Protein AF-A0A177AJC3-F1 (afdb_monomer_lite)

Organism: NCBI:txid655981

Sequence (183 aa):
MAISNFLNPSDEERDIQDGTPSEDEILQEVIDEHLGLQQTQDDDEEELQERSLHSVKSARQALQVLIEFTEEQEALQSDYLRGLERLEFALEALDQESWVQICLGTAFGDCCSEYGYCGDTSGHCGAGCQSDFGTCDAVTGPPVSTDGTCSSLSTPEGATCAGSAFGDCCSASGYCSHHRCKA

Radius of gyration: 30.97 Å; chains: 1; bounding box: 94×56×65 Å

Foldseek 3Di:
DDDDDDDPDDDDPPPPPVPPPPPVRVVVVVVCVVVVVPPPPDDDDPDPPPPPPCDLVNVLVVLVVVLVVQVPDPPDDPVVNVVSVVVNVVSVVVVVVDPQQAQPPDPQAFWQALVRDHHDDCNRQEANIDVVRGHHDPHPAAHAAPPQFAACVGVVHHHAPCPPPQDRAQAPVRGRHNPHHDD

Structure (mmCIF, N/CA/C/O backbone):
data_AF-A0A177AJC3-F1
#
_entry.id   AF-A0A177AJC3-F1
#
loop_
_atom_site.group_PDB
_atom_site.id
_atom_site.type_symbol
_atom_site.label_atom_id
_atom_site.label_alt_id
_atom_site.label_comp_id
_atom_site.label_asym_id
_atom_site.label_entity_id
_atom_site.label_seq_id
_atom_site.pdbx_PDB_ins_code
_atom_site.Cartn_x
_atom_site.Cartn_y
_atom_site.Cartn_z
_atom_site.occupancy
_atom_site.B_iso_or_equiv
_atom_site.auth_seq_id
_atom_site.auth_comp_id
_atom_site.auth_asym_id
_atom_site.auth_atom_id
_atom_site.pdbx_PDB_model_num
ATOM 1 N N . MET A 1 1 ? -65.021 -45.412 39.124 1.00 37.78 1 MET A N 1
ATOM 2 C CA . MET A 1 1 ? -63.662 -44.967 38.747 1.00 37.78 1 MET A CA 1
ATOM 3 C C . MET A 1 1 ? -63.262 -45.821 37.550 1.00 37.78 1 MET A C 1
ATOM 5 O O . MET A 1 1 ? -63.196 -47.020 37.741 1.00 37.78 1 MET A O 1
ATOM 9 N N . ALA A 1 2 ? -63.137 -45.377 36.303 1.00 40.22 2 ALA A N 1
ATOM 10 C CA . ALA A 1 2 ? -63.157 -44.064 35.668 1.00 40.22 2 ALA A CA 1
ATOM 11 C C . ALA A 1 2 ? -63.837 -44.211 34.273 1.00 40.22 2 ALA A C 1
ATOM 13 O O . ALA A 1 2 ? -63.701 -45.257 33.648 1.00 40.22 2 ALA A O 1
ATOM 14 N N . ILE A 1 3 ? -64.636 -43.201 33.896 1.00 40.94 3 ILE A N 1
ATOM 15 C CA . ILE A 1 3 ? -64.915 -42.634 32.550 1.00 40.94 3 ILE A CA 1
ATOM 16 C C . ILE A 1 3 ? -64.420 -43.427 31.314 1.00 40.94 3 ILE A C 1
ATOM 18 O O . ILE A 1 3 ? -63.236 -43.700 31.184 1.00 40.94 3 ILE A O 1
ATOM 22 N N . SER A 1 4 ? -65.322 -43.945 30.466 1.00 43.47 4 SER A N 1
ATOM 23 C CA . SER A 1 4 ? -65.881 -43.316 29.237 1.00 43.47 4 SER A CA 1
ATOM 24 C C . SER A 1 4 ? -64.804 -42.993 28.178 1.00 43.47 4 SER A C 1
ATOM 26 O O . SER A 1 4 ? -63.955 -42.161 28.449 1.00 43.47 4 SER A O 1
ATOM 28 N N . ASN A 1 5 ? -64.672 -43.689 27.038 1.00 41.19 5 ASN A N 1
ATOM 29 C CA . ASN A 1 5 ? -65.603 -43.878 25.907 1.00 41.19 5 ASN A CA 1
ATOM 30 C C . ASN A 1 5 ? -65.719 -42.614 25.020 1.00 41.19 5 ASN A C 1
ATOM 32 O O . ASN A 1 5 ? -65.995 -41.548 25.559 1.00 41.19 5 ASN A O 1
ATOM 36 N N . PHE A 1 6 ? -65.610 -42.800 23.690 1.00 41.44 6 PHE A N 1
ATOM 37 C CA . PHE A 1 6 ? -65.765 -41.815 22.591 1.00 41.44 6 PHE A CA 1
ATOM 38 C C . PHE A 1 6 ? -64.614 -40.785 22.475 1.00 41.44 6 PHE A C 1
ATOM 40 O O . PHE A 1 6 ? -64.336 -40.071 23.420 1.00 41.44 6 PHE A O 1
ATOM 47 N N . LEU A 1 7 ? -63.873 -40.658 21.368 1.00 38.41 7 LEU A N 1
ATOM 48 C CA . LEU A 1 7 ? -64.336 -40.195 20.055 1.00 38.41 7 LEU A CA 1
ATOM 49 C C . LEU A 1 7 ? -63.279 -40.463 18.959 1.00 38.41 7 LEU A C 1
ATOM 51 O O . LEU A 1 7 ? -62.083 -40.291 19.161 1.00 38.41 7 LEU A O 1
ATOM 55 N N . ASN A 1 8 ? -63.771 -40.833 17.781 1.00 39.72 8 ASN A N 1
ATOM 56 C CA . ASN A 1 8 ? -63.201 -40.508 16.470 1.00 39.72 8 ASN A CA 1
ATOM 57 C C . ASN A 1 8 ? -63.648 -39.062 16.111 1.00 39.72 8 ASN A C 1
ATOM 59 O O . ASN A 1 8 ? -64.691 -38.651 16.623 1.00 39.72 8 ASN A O 1
ATOM 63 N N . PRO A 1 9 ? -63.123 -38.426 15.054 1.00 57.62 9 PRO A N 1
ATOM 64 C CA . PRO A 1 9 ? -61.877 -37.673 14.881 1.00 57.62 9 PRO A CA 1
ATOM 65 C C . PRO A 1 9 ? -62.105 -36.136 14.913 1.00 57.62 9 PRO A C 1
ATOM 67 O O . PRO A 1 9 ? -63.054 -35.639 14.311 1.00 57.62 9 PRO A O 1
ATOM 70 N N . SER A 1 10 ? -61.232 -35.383 15.583 1.00 39.69 10 SER A N 1
ATOM 71 C CA . SER A 1 10 ? -61.246 -33.908 15.697 1.00 39.69 10 SER A CA 1
ATOM 72 C C . SER A 1 10 ? -59.935 -33.529 16.412 1.00 39.69 10 SER A C 1
ATOM 74 O O . SER A 1 10 ? -59.642 -34.132 17.438 1.00 39.69 10 SER A O 1
ATOM 76 N N . ASP A 1 11 ? -59.037 -32.667 15.960 1.00 42.66 11 ASP A N 1
ATOM 77 C CA . ASP A 1 11 ? -59.134 -31.582 15.004 1.00 42.66 11 ASP A CA 1
ATOM 78 C C . ASP A 1 11 ? -57.755 -31.316 14.388 1.00 42.66 11 ASP A C 1
ATOM 80 O O . ASP A 1 11 ? -56.718 -31.766 14.875 1.00 42.66 11 ASP A O 1
ATOM 84 N N . GLU A 1 12 ? -57.776 -30.554 13.305 1.00 49.91 12 GLU A N 1
ATOM 85 C CA . GLU A 1 12 ? -56.677 -29.714 12.864 1.00 49.91 12 GLU A CA 1
ATOM 86 C C . GLU A 1 12 ? -56.072 -28.921 14.038 1.00 49.91 12 GLU A C 1
ATOM 88 O O . GLU A 1 12 ? -56.502 -27.809 14.330 1.00 49.91 12 GLU A O 1
ATOM 93 N N . GLU A 1 13 ? -55.020 -29.425 14.672 1.00 44.28 13 GLU A N 1
ATOM 94 C CA . GLU A 1 13 ? -54.012 -28.537 15.243 1.00 44.28 13 GLU A CA 1
ATOM 95 C C . GLU A 1 13 ? -52.901 -28.430 14.218 1.00 44.28 13 GLU A C 1
ATOM 97 O O . GLU A 1 13 ? -51.957 -29.209 14.142 1.00 44.28 13 GLU A O 1
ATOM 102 N N . ARG A 1 14 ? -53.136 -27.457 13.337 1.00 45.00 14 ARG A N 1
ATOM 103 C CA . ARG A 1 14 ? -52.117 -26.727 12.603 1.00 45.00 14 ARG A CA 1
ATOM 104 C C . ARG A 1 14 ? -50.879 -26.656 13.495 1.00 45.00 14 ARG A C 1
ATOM 106 O O . ARG A 1 14 ? -50.952 -26.032 14.553 1.00 45.00 14 ARG A O 1
ATOM 113 N N . ASP A 1 15 ? -49.760 -27.212 13.042 1.00 36.81 15 ASP A N 1
ATOM 114 C CA . ASP A 1 15 ? -48.466 -26.645 13.395 1.00 36.81 15 ASP A CA 1
ATOM 115 C C . ASP A 1 15 ? -48.515 -25.209 12.864 1.00 36.81 15 ASP A C 1
ATOM 117 O O . ASP A 1 15 ? -48.131 -24.896 11.736 1.00 36.81 15 ASP A O 1
ATOM 121 N N . ILE A 1 16 ? -49.087 -24.314 13.671 1.00 46.72 16 ILE A N 1
ATOM 122 C CA . ILE A 1 16 ? -48.617 -22.951 13.733 1.00 46.72 16 ILE A CA 1
ATOM 123 C C . ILE A 1 16 ? -47.199 -23.163 14.238 1.00 46.72 16 ILE A C 1
ATOM 125 O O . ILE A 1 16 ? -46.951 -23.228 15.440 1.00 46.72 16 ILE A O 1
ATOM 129 N N . GLN A 1 17 ? -46.283 -23.386 13.294 1.00 48.16 17 GLN A N 1
ATOM 130 C CA . GLN A 1 17 ? -44.910 -22.992 13.473 1.00 48.16 17 GLN A CA 1
ATOM 131 C C . GLN A 1 17 ? -45.031 -21.498 13.717 1.00 48.16 17 GLN A C 1
ATOM 133 O O . GLN A 1 17 ? -45.172 -20.708 12.785 1.00 48.16 17 GLN A O 1
ATOM 138 N N . ASP A 1 18 ? -45.219 -21.166 14.993 1.00 46.00 18 ASP A N 1
ATOM 139 C CA . ASP A 1 18 ? -45.187 -19.815 15.484 1.00 46.00 18 ASP A CA 1
ATOM 140 C C . ASP A 1 18 ? -43.830 -19.342 15.008 1.00 46.00 18 ASP A C 1
ATOM 142 O O . ASP A 1 18 ? -42.793 -19.851 15.437 1.00 46.00 18 ASP A O 1
ATOM 146 N N . GLY A 1 19 ? -43.855 -18.497 13.982 1.00 54.53 19 GLY A N 1
ATOM 147 C CA . GLY A 1 19 ? -42.684 -17.839 13.439 1.00 54.53 19 GLY A CA 1
ATOM 148 C C . GLY A 1 19 ? -42.205 -16.814 14.452 1.00 54.53 19 GLY A C 1
ATOM 149 O O . GLY A 1 19 ? -42.060 -15.648 14.113 1.00 54.53 19 GLY A O 1
ATOM 150 N N . THR A 1 20 ? -42.042 -17.226 15.711 1.00 49.19 20 THR A N 1
ATOM 151 C CA . THR A 1 20 ? -41.142 -16.575 16.637 1.00 49.19 20 THR A CA 1
ATOM 152 C C . THR A 1 20 ? -39.775 -16.825 16.032 1.00 49.19 20 THR A C 1
ATOM 154 O O . THR A 1 20 ? -39.349 -17.989 16.001 1.00 49.19 20 THR A O 1
ATOM 157 N N . PRO A 1 21 ? -39.130 -15.787 15.479 1.00 62.06 21 PRO A N 1
ATOM 158 C CA . PRO A 1 21 ? -37.790 -15.956 14.967 1.00 62.06 21 PRO A CA 1
ATOM 159 C C . PRO A 1 21 ? -36.960 -16.509 16.122 1.00 62.06 21 PRO A C 1
ATOM 161 O O . PRO A 1 21 ? -37.153 -16.120 17.284 1.00 62.06 21 PRO A O 1
ATOM 164 N N . SER A 1 22 ? -36.117 -17.496 15.832 1.00 71.31 22 SER A N 1
ATOM 165 C CA . SER A 1 22 ? -35.221 -18.021 16.865 1.00 71.31 22 SER A CA 1
ATOM 166 C C . SER A 1 22 ? -34.405 -16.866 17.456 1.00 71.31 22 SER A C 1
ATOM 168 O O . SER A 1 22 ? -34.185 -15.862 16.783 1.00 71.31 22 SER A O 1
ATOM 170 N N . GLU A 1 23 ? -33.959 -16.971 18.709 1.00 73.88 23 GLU A N 1
ATOM 171 C CA . GLU A 1 23 ? -33.139 -15.909 19.319 1.00 73.88 23 GLU A CA 1
ATOM 172 C C . GLU A 1 23 ? -31.935 -15.558 18.428 1.00 73.88 23 GLU A C 1
ATOM 174 O O . GLU A 1 23 ? -31.599 -14.386 18.281 1.00 73.88 23 GLU A O 1
ATOM 179 N N . ASP A 1 24 ? -31.375 -16.565 17.752 1.00 58.44 24 ASP A N 1
ATOM 180 C CA . ASP A 1 24 ? -30.311 -16.424 16.759 1.00 58.44 24 ASP A CA 1
ATOM 181 C C . ASP A 1 24 ? -30.747 -15.636 15.510 1.00 58.44 24 ASP A C 1
ATOM 183 O O . ASP A 1 24 ? -29.963 -14.861 14.979 1.00 58.44 24 ASP A O 1
ATOM 187 N N . GLU A 1 25 ? -31.990 -15.781 15.051 1.00 73.06 25 GLU A N 1
ATOM 188 C CA . GLU A 1 25 ? -32.546 -15.079 13.884 1.00 73.06 25 GLU A CA 1
ATOM 189 C C . GLU A 1 25 ? -32.838 -13.605 14.193 1.00 73.06 25 GLU A C 1
ATOM 191 O O . GLU A 1 25 ? -32.538 -12.739 13.378 1.00 73.06 25 GLU A O 1
ATOM 196 N N . ILE A 1 26 ? -33.311 -13.308 15.410 1.00 77.69 26 ILE A N 1
ATOM 197 C CA . ILE A 1 26 ? -33.469 -11.930 15.907 1.00 77.69 26 ILE A CA 1
ATOM 198 C C . ILE A 1 26 ? -32.097 -11.270 16.081 1.00 77.69 26 ILE A C 1
ATOM 200 O O . ILE A 1 26 ? -31.903 -10.115 15.706 1.00 77.69 26 ILE A O 1
ATOM 204 N N . LEU A 1 27 ? -31.128 -11.997 16.648 1.00 69.94 27 LEU A N 1
ATOM 205 C CA . LEU A 1 27 ? -29.746 -11.527 16.767 1.00 69.94 27 LEU A CA 1
ATOM 206 C C . LEU A 1 27 ? -29.156 -11.226 15.389 1.00 69.94 27 LEU A C 1
ATOM 208 O O . LEU A 1 27 ? -28.522 -10.187 15.219 1.00 69.94 27 LEU A O 1
ATOM 212 N N . GLN A 1 28 ? -29.395 -12.100 14.412 1.00 68.56 28 GLN A N 1
ATOM 213 C CA . GLN A 1 28 ? -28.921 -11.915 13.048 1.00 68.56 28 GLN A CA 1
ATOM 214 C C . GLN A 1 28 ? -29.569 -10.691 12.385 1.00 68.56 28 GLN A C 1
ATOM 216 O O . GLN A 1 28 ? -28.853 -9.876 11.816 1.00 68.56 28 GLN A O 1
ATOM 221 N N . GLU A 1 29 ? -30.883 -10.503 12.541 1.00 76.06 29 GLU A N 1
ATOM 222 C CA . GLU A 1 29 ? -31.621 -9.340 12.024 1.00 76.06 29 GLU A CA 1
ATOM 223 C C . GLU A 1 29 ? -31.106 -8.018 12.616 1.00 76.06 29 GLU A C 1
ATOM 225 O O . GLU A 1 29 ? -30.846 -7.065 11.884 1.00 76.06 29 GLU A O 1
ATOM 230 N N . VAL A 1 30 ? -30.878 -7.972 13.933 1.00 74.00 30 VAL A N 1
ATOM 231 C CA . VAL A 1 30 ? -30.353 -6.779 14.619 1.00 74.00 30 VAL A CA 1
ATOM 232 C C . VAL A 1 30 ? -28.914 -6.480 14.199 1.00 74.00 30 VAL A C 1
ATOM 234 O O . VAL A 1 30 ? -28.556 -5.317 14.008 1.00 74.00 30 VAL A O 1
ATOM 237 N N . ILE A 1 31 ? -28.076 -7.512 14.053 1.00 70.69 31 ILE A N 1
ATOM 238 C CA . ILE A 1 31 ? -26.697 -7.363 13.571 1.00 70.69 31 ILE A CA 1
ATOM 239 C C . ILE A 1 31 ? -26.701 -6.826 12.137 1.00 70.69 31 ILE A C 1
ATOM 241 O O . ILE A 1 31 ? -25.966 -5.883 11.844 1.00 70.69 31 ILE A O 1
ATOM 245 N N . ASP A 1 32 ? -27.549 -7.372 11.270 1.00 69.88 32 ASP A N 1
ATOM 246 C CA . ASP A 1 32 ? -27.646 -6.965 9.870 1.00 69.88 32 ASP A CA 1
ATOM 247 C C . ASP A 1 32 ? -28.183 -5.530 9.736 1.00 69.88 32 ASP A C 1
ATOM 249 O O . ASP A 1 32 ? -27.638 -4.745 8.956 1.00 69.88 32 ASP A O 1
ATOM 253 N N . GLU A 1 33 ? -29.166 -5.129 10.551 1.00 75.69 33 GLU A N 1
ATOM 254 C CA . GLU A 1 33 ? -29.652 -3.744 10.619 1.00 75.69 33 GLU A CA 1
ATOM 255 C C . GLU A 1 33 ? -28.541 -2.776 11.060 1.00 75.69 33 GLU A C 1
ATOM 257 O O . GLU A 1 33 ? -28.336 -1.731 10.437 1.00 75.69 33 GLU A O 1
ATOM 262 N N . HIS A 1 34 ? -27.776 -3.128 12.099 1.00 66.69 34 HIS A N 1
ATOM 263 C CA . HIS A 1 34 ? -26.716 -2.266 12.635 1.00 66.69 34 HIS A CA 1
ATOM 264 C C . HIS A 1 34 ? -25.477 -2.191 11.733 1.00 66.69 34 HIS A C 1
ATOM 266 O O . HIS A 1 34 ? -24.767 -1.184 11.730 1.00 66.69 34 HIS A O 1
ATOM 272 N N . LEU A 1 35 ? -25.224 -3.244 10.953 1.00 65.12 35 LEU A N 1
ATOM 273 C CA . LEU A 1 35 ? -24.195 -3.279 9.914 1.00 65.12 35 LEU A CA 1
ATOM 274 C C . LEU A 1 35 ? -24.659 -2.630 8.597 1.00 65.12 35 LEU A C 1
ATOM 276 O O . LEU A 1 35 ? -23.869 -2.549 7.657 1.00 65.12 35 LEU A O 1
ATOM 280 N N . GLY A 1 36 ? -25.911 -2.159 8.514 1.00 56.09 36 GLY A N 1
ATOM 281 C CA . GLY A 1 36 ? -26.474 -1.534 7.315 1.00 56.09 36 GLY A CA 1
ATOM 282 C C . GLY A 1 36 ? -26.715 -2.513 6.161 1.00 56.09 36 GLY A C 1
ATOM 283 O O . GLY A 1 36 ? -26.819 -2.093 5.012 1.00 56.09 36 GLY A O 1
ATOM 284 N N . LEU A 1 37 ? -26.807 -3.813 6.446 1.00 57.78 37 LEU A N 1
ATOM 285 C CA . LEU A 1 37 ? -27.028 -4.890 5.478 1.00 57.78 37 LEU A CA 1
ATOM 286 C C . LEU A 1 37 ? -28.519 -5.080 5.162 1.00 57.78 37 LEU A C 1
ATOM 288 O O . LEU A 1 37 ? -28.994 -6.210 5.044 1.00 57.78 37 LEU A O 1
ATOM 292 N N . GLN A 1 38 ? -29.280 -3.992 5.020 1.00 47.91 38 GLN A N 1
ATOM 293 C CA . GLN A 1 38 ? -30.661 -4.107 4.559 1.00 47.91 38 GLN A CA 1
ATOM 294 C C . GLN A 1 38 ? -30.659 -4.706 3.148 1.00 47.91 38 GLN A C 1
ATOM 296 O O . GLN A 1 38 ? -30.200 -4.083 2.192 1.00 47.91 38 GLN A O 1
ATOM 301 N N . GLN A 1 39 ? -31.162 -5.936 3.026 1.00 51.22 39 GLN A N 1
ATOM 302 C CA . GLN A 1 39 ? -31.478 -6.543 1.740 1.00 51.22 39 GLN A CA 1
ATOM 303 C C . GLN A 1 39 ? -32.630 -5.752 1.122 1.00 51.22 39 GLN A C 1
ATOM 305 O O . GLN A 1 39 ? -33.801 -6.027 1.381 1.00 51.22 39 GLN A O 1
ATOM 310 N N . THR A 1 40 ? -32.314 -4.755 0.302 1.00 39.38 40 THR A N 1
ATOM 311 C CA . THR A 1 40 ? -33.285 -4.191 -0.630 1.00 39.38 40 THR A CA 1
ATOM 312 C C . THR A 1 40 ? -33.515 -5.229 -1.725 1.00 39.38 40 THR A C 1
ATOM 314 O O . THR A 1 40 ? -32.777 -5.303 -2.704 1.00 39.38 40 THR A O 1
ATOM 317 N N . GLN A 1 41 ? -34.514 -6.089 -1.517 1.00 46.72 41 GLN A N 1
ATOM 318 C CA . GLN A 1 41 ? -35.221 -6.739 -2.616 1.00 46.72 41 GLN A CA 1
ATOM 319 C C . GLN A 1 41 ? -35.994 -5.652 -3.348 1.00 46.72 41 GLN A C 1
ATOM 321 O O . GLN A 1 41 ? -37.128 -5.368 -2.991 1.00 46.72 41 GLN A O 1
ATOM 326 N N . ASP A 1 42 ? -35.365 -5.044 -4.342 1.00 38.47 42 ASP A N 1
ATOM 327 C CA . ASP A 1 42 ? -36.080 -4.466 -5.467 1.00 38.47 42 ASP A CA 1
ATOM 328 C C . ASP A 1 42 ? -35.249 -4.762 -6.718 1.00 38.47 42 ASP A C 1
ATOM 330 O O . ASP A 1 42 ? -34.049 -4.493 -6.781 1.00 38.47 42 ASP A O 1
ATOM 334 N N . ASP A 1 43 ? -35.901 -5.455 -7.646 1.00 46.78 43 ASP A N 1
ATOM 335 C CA . ASP A 1 43 ? -35.353 -5.956 -8.896 1.00 46.78 43 ASP A CA 1
ATOM 336 C C . ASP A 1 43 ? -34.787 -4.820 -9.774 1.00 46.78 43 ASP A C 1
ATOM 338 O O . ASP A 1 43 ? -35.334 -3.719 -9.821 1.00 46.78 43 ASP A O 1
ATOM 342 N N . ASP A 1 44 ? -33.739 -5.154 -10.533 1.00 46.03 44 ASP A N 1
ATOM 343 C CA . ASP A 1 44 ? -33.143 -4.379 -11.632 1.00 46.03 44 ASP A CA 1
ATOM 344 C C . ASP A 1 44 ? -32.281 -3.152 -11.255 1.00 46.03 44 ASP A C 1
ATOM 346 O O . ASP A 1 44 ? -32.710 -2.012 -11.376 1.00 46.03 44 ASP A O 1
ATOM 350 N N . GLU A 1 45 ? -31.007 -3.378 -10.908 1.00 44.22 45 GLU A N 1
ATOM 351 C CA . GLU A 1 45 ? -29.821 -2.823 -11.598 1.00 44.22 45 GLU A CA 1
ATOM 352 C C . GLU A 1 45 ? -28.532 -3.302 -10.898 1.00 44.22 45 GLU A C 1
ATOM 354 O O . GLU A 1 45 ? -28.500 -3.518 -9.690 1.00 44.22 45 GLU A O 1
ATOM 359 N N . GLU A 1 46 ? -27.471 -3.554 -11.674 1.00 50.28 46 GLU A N 1
ATOM 360 C CA . GLU A 1 46 ? -26.157 -4.011 -11.195 1.00 50.28 46 GLU A CA 1
ATOM 361 C C . GLU A 1 46 ? -25.487 -2.947 -10.304 1.00 50.28 46 GLU A C 1
ATOM 363 O O . GLU A 1 46 ? -24.595 -2.220 -10.741 1.00 50.28 46 GLU A O 1
ATOM 368 N N . GLU A 1 47 ? -25.884 -2.850 -9.038 1.00 40.88 47 GLU A N 1
ATOM 369 C CA . GLU A 1 47 ? -25.127 -2.093 -8.049 1.00 40.88 47 GLU A CA 1
ATOM 370 C C . GLU A 1 47 ? -24.009 -2.985 -7.508 1.00 40.88 47 GLU A C 1
ATOM 372 O O . GLU A 1 47 ? -24.225 -3.956 -6.780 1.00 40.88 47 GLU A O 1
ATOM 377 N N . LEU A 1 48 ? -22.783 -2.671 -7.934 1.00 38.94 48 LEU A N 1
ATOM 378 C CA . LEU A 1 48 ? -21.545 -3.165 -7.347 1.00 38.94 48 LEU A CA 1
ATOM 379 C C . LEU A 1 48 ? -21.624 -2.962 -5.836 1.00 38.94 48 LEU A C 1
ATOM 381 O O . LEU A 1 48 ? -21.396 -1.866 -5.334 1.00 38.94 48 LEU A O 1
ATOM 385 N N . GLN A 1 49 ? -21.963 -4.034 -5.129 1.00 40.69 49 GLN A N 1
ATOM 386 C CA . GLN A 1 49 ? -21.984 -4.080 -3.683 1.00 40.69 49 GLN A CA 1
ATOM 387 C C . GLN A 1 49 ? -20.547 -3.836 -3.214 1.00 40.69 49 GLN A C 1
ATOM 389 O O . GLN A 1 49 ? -19.724 -4.755 -3.163 1.00 40.69 49 GLN A O 1
ATOM 394 N N . GLU A 1 50 ? -20.216 -2.570 -2.947 1.00 42.88 50 GLU A N 1
ATOM 395 C CA . GLU A 1 50 ? -19.002 -2.168 -2.253 1.00 42.88 50 GLU A CA 1
ATOM 396 C C . GLU A 1 50 ? -19.086 -2.801 -0.870 1.00 42.88 50 GLU A C 1
ATOM 398 O O . GLU A 1 50 ? -19.628 -2.252 0.087 1.00 42.88 50 GLU A O 1
ATOM 403 N N . ARG A 1 51 ? -18.592 -4.036 -0.781 1.00 40.06 51 ARG A N 1
ATOM 404 C CA . ARG A 1 51 ? -18.341 -4.723 0.471 1.00 40.06 51 ARG A CA 1
ATOM 405 C C . ARG A 1 51 ? -17.365 -3.832 1.216 1.00 40.06 51 ARG A C 1
ATOM 407 O O . ARG A 1 51 ? -16.170 -3.885 0.936 1.00 40.06 51 ARG A O 1
ATOM 414 N N . SER A 1 52 ? -17.894 -2.981 2.097 1.00 42.78 52 SER A N 1
ATOM 415 C CA . SER A 1 52 ? -17.116 -2.118 2.977 1.00 42.78 52 SER A CA 1
ATOM 416 C C . SER A 1 52 ? -15.960 -2.957 3.514 1.00 42.78 52 SER A C 1
ATOM 418 O O . SER A 1 52 ? -16.154 -3.982 4.181 1.00 42.78 52 SER A O 1
ATOM 420 N N . LEU A 1 53 ? -14.748 -2.605 3.087 1.00 44.84 53 LEU A N 1
ATOM 421 C CA . LEU A 1 53 ? -13.511 -3.230 3.526 1.00 44.84 53 LEU A CA 1
ATOM 422 C C . LEU A 1 53 ? -13.300 -2.755 4.963 1.00 44.84 53 LEU A C 1
ATOM 424 O O . LEU A 1 53 ? -12.570 -1.803 5.227 1.00 44.84 53 LEU A O 1
ATOM 428 N N . HIS A 1 54 ? -14.020 -3.371 5.900 1.00 55.72 54 HIS A N 1
ATOM 429 C CA . HIS A 1 54 ? -13.894 -3.080 7.319 1.00 55.72 54 HIS A CA 1
ATOM 430 C C . HIS A 1 54 ? -12.467 -3.455 7.739 1.00 55.72 54 HIS A C 1
ATOM 432 O O . HIS A 1 54 ? -12.124 -4.627 7.879 1.00 55.72 54 HIS A O 1
ATOM 438 N N . SER A 1 55 ? -11.603 -2.446 7.861 1.00 59.50 55 SER A N 1
ATOM 439 C CA . SER A 1 55 ? -10.207 -2.620 8.258 1.00 59.50 55 SER A CA 1
ATOM 440 C C . SER A 1 55 ? -10.121 -3.047 9.724 1.00 59.50 55 SER A C 1
ATOM 442 O O . SER A 1 55 ? -10.905 -2.589 10.557 1.00 59.50 55 SER A O 1
ATOM 444 N N . VAL A 1 56 ? -9.096 -3.832 10.072 1.00 63.53 56 VAL A N 1
ATOM 445 C CA . VAL A 1 56 ? -8.716 -4.123 11.469 1.00 63.53 56 VAL A CA 1
ATOM 446 C C . VAL A 1 56 ? -8.557 -2.824 12.275 1.00 63.53 56 VAL A C 1
ATOM 448 O O . VAL A 1 56 ? -8.911 -2.763 13.451 1.00 63.53 56 VAL A O 1
ATOM 451 N N . LYS A 1 57 ? -8.134 -1.729 11.624 1.00 63.12 57 LYS A N 1
ATOM 452 C CA . LYS A 1 57 ? -8.073 -0.390 12.227 1.00 63.12 57 LYS A CA 1
ATOM 453 C C . LYS A 1 57 ? -9.450 0.153 12.618 1.00 63.12 57 LYS A C 1
ATOM 455 O O . LYS A 1 57 ? -9.581 0.719 13.701 1.00 63.12 57 LYS A O 1
ATOM 460 N N . SER A 1 58 ? -10.456 -0.032 11.768 1.00 66.62 58 SER A 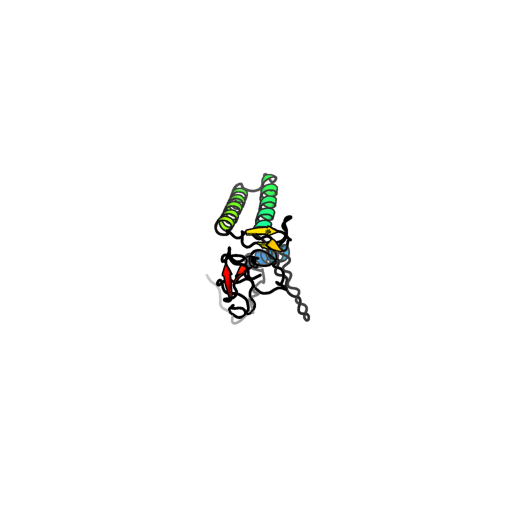N 1
ATOM 461 C CA . SER A 1 58 ? -11.837 0.380 12.042 1.00 66.62 58 SER A CA 1
ATOM 462 C C . SER A 1 58 ? -12.450 -0.460 13.163 1.00 66.62 58 SER A C 1
ATOM 464 O O . SER A 1 58 ? -13.105 0.086 14.045 1.00 66.62 58 SER A O 1
ATOM 466 N N . ALA A 1 59 ? -12.165 -1.767 13.186 1.00 73.19 59 ALA A N 1
ATOM 467 C CA . ALA A 1 59 ? -12.586 -2.657 14.267 1.00 73.19 59 ALA A CA 1
ATOM 468 C C . ALA A 1 59 ? -11.972 -2.249 15.617 1.00 73.19 59 ALA A C 1
ATOM 470 O O . ALA A 1 59 ? -12.681 -2.178 16.618 1.00 73.19 59 ALA A O 1
ATOM 471 N N . ARG A 1 60 ? -10.681 -1.890 15.638 1.00 75.56 60 ARG A N 1
ATOM 472 C CA . ARG A 1 60 ? -9.992 -1.401 16.845 1.00 75.56 60 ARG A CA 1
ATOM 473 C C . ARG A 1 60 ? -10.581 -0.088 17.356 1.00 75.56 60 ARG A C 1
ATOM 475 O O . ARG A 1 60 ? -10.809 0.062 18.549 1.00 75.56 60 ARG A O 1
ATOM 482 N N . GLN A 1 61 ? -10.867 0.851 16.453 1.00 76.25 61 GLN A N 1
ATOM 483 C CA . GLN A 1 61 ? -11.497 2.123 16.815 1.00 76.25 61 GLN A CA 1
ATOM 484 C C . GLN A 1 61 ? -12.904 1.926 17.386 1.00 76.25 61 GLN A C 1
ATOM 486 O O . GLN A 1 61 ? -13.230 2.525 18.406 1.00 76.25 61 GLN A O 1
ATOM 491 N N . ALA A 1 62 ? -13.715 1.063 16.771 1.00 81.12 62 ALA A N 1
ATOM 492 C CA . ALA A 1 62 ? -15.040 0.729 17.287 1.00 81.12 62 ALA A CA 1
ATOM 493 C C . ALA A 1 62 ? -14.959 0.078 18.677 1.00 81.12 62 ALA A C 1
ATOM 495 O O . ALA A 1 62 ? -15.735 0.415 19.570 1.00 81.12 62 ALA A O 1
ATOM 496 N N . LEU A 1 63 ? -13.981 -0.805 18.885 1.00 83.69 63 LEU A N 1
ATOM 497 C CA . LEU A 1 63 ? -13.764 -1.460 20.168 1.00 83.69 63 LEU A CA 1
ATOM 498 C C . LEU A 1 63 ? -13.347 -0.473 21.270 1.00 83.69 63 LEU A C 1
ATOM 500 O O . LEU A 1 63 ? -13.857 -0.562 22.382 1.00 83.69 63 LEU A O 1
ATOM 504 N N . GLN A 1 64 ? -12.489 0.501 20.950 1.00 83.19 64 GLN A N 1
ATOM 505 C CA . GLN A 1 64 ? -12.071 1.549 21.888 1.00 83.19 64 GLN A CA 1
ATOM 506 C C . GLN A 1 64 ? -13.266 2.374 22.388 1.00 83.19 64 GLN A C 1
ATOM 508 O O . GLN A 1 64 ? -13.377 2.639 23.581 1.00 83.19 64 GLN A O 1
ATOM 513 N N . VAL A 1 65 ? -14.184 2.729 21.479 1.00 84.31 65 VAL A N 1
ATOM 514 C CA . VAL A 1 65 ? -15.418 3.461 21.810 1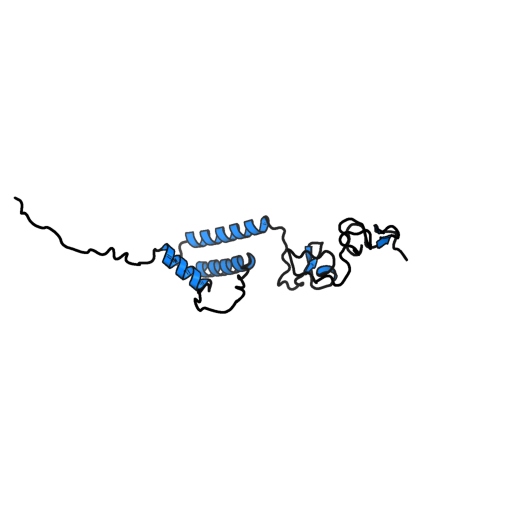.00 84.31 65 VAL A CA 1
ATOM 515 C C . VAL A 1 65 ? -16.319 2.634 22.728 1.00 84.31 65 VAL A C 1
ATOM 517 O O . VAL A 1 65 ? -16.908 3.169 23.665 1.00 84.31 65 VAL A O 1
ATOM 520 N N . LEU A 1 66 ? -16.419 1.324 22.485 1.00 83.88 66 LEU A N 1
ATOM 521 C CA . LEU A 1 66 ? -17.194 0.428 23.341 1.00 83.88 66 LEU A CA 1
ATOM 522 C C . LEU A 1 66 ? -16.580 0.311 24.737 1.00 83.88 66 LEU A C 1
ATOM 524 O O . LEU A 1 66 ? -17.319 0.383 25.714 1.00 83.88 66 LEU A O 1
ATOM 528 N N . ILE A 1 67 ? -15.255 0.181 24.842 1.00 82.12 67 ILE A N 1
ATOM 529 C CA . ILE A 1 67 ? -14.553 0.132 26.132 1.00 82.12 67 ILE A CA 1
ATOM 530 C C . ILE A 1 67 ? -14.852 1.404 26.935 1.00 82.12 67 ILE A C 1
ATOM 532 O O . ILE A 1 67 ? -15.386 1.290 28.036 1.00 82.12 67 ILE A O 1
ATOM 536 N N . GLU A 1 68 ? -14.642 2.588 26.350 1.00 82.50 68 GLU A N 1
ATOM 537 C CA . GLU A 1 68 ? -14.909 3.888 26.992 1.00 82.50 68 GLU A CA 1
ATOM 538 C C . GLU A 1 68 ? -16.372 4.010 27.454 1.00 82.50 68 GLU A C 1
ATOM 540 O O . GLU A 1 68 ? -16.644 4.345 28.606 1.00 82.50 68 GLU A O 1
ATOM 545 N N . PHE A 1 69 ? -17.328 3.628 26.602 1.00 81.50 69 PHE A N 1
ATOM 546 C CA . PHE A 1 69 ? -18.747 3.621 26.965 1.00 81.50 69 PHE A CA 1
ATOM 547 C C . PHE A 1 69 ? -19.055 2.666 28.128 1.00 81.50 69 PHE A C 1
ATOM 549 O O . PHE A 1 69 ? -19.863 2.983 29.001 1.00 81.50 69 PHE A O 1
ATOM 556 N N . THR A 1 70 ? -18.434 1.484 28.154 1.00 78.00 70 THR A N 1
ATOM 557 C CA . THR A 1 70 ? -18.658 0.506 29.227 1.00 78.00 70 THR A CA 1
ATOM 558 C C . THR A 1 70 ? -17.978 0.875 30.544 1.00 78.00 70 THR A C 1
ATOM 560 O O . THR A 1 70 ? -18.491 0.504 31.598 1.00 78.00 70 THR A O 1
ATOM 563 N N . GLU A 1 71 ? -16.880 1.634 30.511 1.00 79.06 71 GLU A N 1
ATOM 564 C CA . GLU A 1 71 ? -16.222 2.171 31.709 1.00 79.06 71 GLU A CA 1
ATOM 565 C C . GLU A 1 71 ? -17.084 3.228 32.419 1.00 79.06 71 GLU A C 1
ATOM 567 O O . GLU A 1 71 ? -17.067 3.316 33.648 1.00 79.06 71 GLU A O 1
ATOM 572 N N . GLU A 1 72 ? -17.881 3.997 31.670 1.00 76.50 72 GLU A N 1
ATOM 573 C CA . GLU A 1 72 ? -18.789 5.015 32.221 1.00 76.50 72 GLU A CA 1
ATOM 574 C C . GLU A 1 72 ? -20.072 4.433 32.842 1.00 76.50 72 GLU A C 1
ATOM 576 O O . GLU A 1 72 ? -20.772 5.113 33.600 1.00 76.50 72 GLU A O 1
ATOM 581 N N . GLN A 1 73 ? -20.404 3.175 32.544 1.00 73.31 73 GLN A N 1
ATOM 582 C CA . GLN A 1 73 ? -21.632 2.525 32.999 1.00 73.31 73 GLN A CA 1
ATOM 583 C C . GLN A 1 73 ? -21.356 1.613 34.204 1.00 73.31 73 GLN A C 1
ATOM 585 O O . GLN A 1 73 ? -21.023 0.440 34.053 1.00 73.31 73 GLN A O 1
ATOM 590 N N . GLU A 1 74 ? -21.607 2.106 35.423 1.00 68.38 74 GLU A N 1
ATOM 591 C CA . GLU A 1 74 ? -21.451 1.341 36.683 1.00 68.38 74 GLU A CA 1
ATOM 592 C C . GLU A 1 74 ? -22.277 0.031 36.743 1.00 68.38 74 GLU A C 1
ATOM 594 O O . GLU A 1 74 ? -22.058 -0.810 37.616 1.00 68.38 74 GLU A O 1
ATOM 599 N N . ALA A 1 75 ? -23.248 -0.144 35.836 1.00 65.75 75 ALA A N 1
ATOM 600 C CA . ALA A 1 75 ? -24.165 -1.282 35.788 1.00 65.75 75 ALA A CA 1
ATOM 601 C C . ALA A 1 75 ? -23.689 -2.457 34.913 1.00 65.75 75 ALA A C 1
ATOM 603 O O . ALA A 1 75 ? -24.287 -3.535 34.980 1.00 65.75 75 ALA A O 1
ATOM 604 N N . LEU A 1 76 ? -22.649 -2.280 34.091 1.00 62.88 76 LEU A N 1
ATOM 605 C CA . LEU A 1 76 ? -22.123 -3.363 33.260 1.00 62.88 76 LEU A CA 1
ATOM 606 C C . LEU A 1 76 ? -21.168 -4.240 34.078 1.00 62.88 76 LEU A C 1
ATOM 608 O O . LEU A 1 76 ? -20.250 -3.766 34.744 1.00 62.88 76 LEU A O 1
ATOM 612 N N . GLN A 1 77 ? -21.412 -5.554 34.061 1.00 69.56 77 GLN A N 1
ATOM 613 C CA . GLN A 1 77 ? -20.576 -6.528 34.764 1.00 69.56 77 GLN A CA 1
ATOM 614 C C . GLN A 1 77 ? -19.121 -6.418 34.290 1.00 69.56 77 GLN A C 1
ATOM 616 O O . GLN A 1 77 ? -18.862 -6.365 33.089 1.00 69.56 77 GLN A O 1
ATOM 621 N N . SER A 1 78 ? -18.167 -6.476 35.226 1.00 69.94 78 SER A N 1
ATOM 622 C CA . SER A 1 78 ? -16.720 -6.453 34.938 1.00 69.94 78 SER A CA 1
ATOM 623 C C . SER A 1 78 ? -16.258 -7.555 33.974 1.00 69.94 78 SER A C 1
ATOM 625 O O . SER A 1 78 ? -15.167 -7.485 33.408 1.00 69.94 78 SER A O 1
ATOM 627 N N . ASP A 1 79 ? -17.098 -8.566 33.762 1.00 75.12 79 ASP A N 1
ATOM 628 C CA . ASP A 1 79 ? -16.894 -9.628 32.787 1.00 75.12 79 ASP A CA 1
ATOM 629 C C . ASP A 1 79 ? -16.995 -9.136 31.333 1.00 75.12 79 ASP A C 1
ATOM 631 O O . ASP A 1 79 ? -16.265 -9.647 30.485 1.00 75.12 79 ASP A O 1
ATOM 635 N N . TYR A 1 80 ? -17.812 -8.112 31.047 1.00 78.62 80 TYR A N 1
ATOM 636 C CA . TYR A 1 80 ? -17.930 -7.514 29.709 1.00 78.62 80 TYR A CA 1
ATOM 637 C C . TYR A 1 80 ? -16.700 -6.685 29.344 1.00 78.62 80 TYR A C 1
ATOM 639 O O . TYR A 1 80 ? -16.133 -6.897 28.275 1.00 78.62 80 TYR A O 1
ATOM 647 N N . LEU A 1 81 ? -16.229 -5.826 30.254 1.00 79.50 81 LEU A N 1
ATOM 648 C CA . LEU A 1 81 ? -14.985 -5.064 30.074 1.00 79.50 81 LEU A CA 1
ATOM 649 C C . LEU A 1 81 ? -13.804 -5.994 29.782 1.00 79.50 81 LEU A C 1
ATOM 651 O O . LEU A 1 81 ? -13.102 -5.833 28.790 1.00 79.50 81 LEU A O 1
ATOM 655 N N . ARG A 1 82 ? -13.663 -7.063 30.569 1.00 80.19 82 ARG A N 1
ATOM 656 C CA . ARG A 1 82 ? -12.605 -8.056 30.357 1.00 80.19 82 ARG A CA 1
ATOM 657 C C . ARG A 1 82 ? -12.770 -8.854 29.060 1.00 80.19 82 ARG A C 1
ATOM 659 O O . ARG A 1 82 ? -11.789 -9.375 28.533 1.00 80.19 82 ARG A O 1
ATOM 666 N N . GLY A 1 83 ? -13.997 -8.999 28.564 1.00 84.56 83 GLY A N 1
ATOM 667 C CA . GLY A 1 83 ? -14.278 -9.564 27.245 1.00 84.56 83 GLY A CA 1
ATOM 668 C C . GLY A 1 83 ? -13.811 -8.645 26.116 1.00 84.56 83 GLY A C 1
ATOM 669 O O . GLY A 1 83 ? -13.157 -9.116 25.187 1.00 84.56 83 GLY A O 1
ATOM 670 N N . LEU A 1 84 ? -14.081 -7.344 26.237 1.00 85.25 84 LEU A N 1
ATOM 671 C CA . LEU A 1 84 ? -13.658 -6.326 25.274 1.00 85.25 84 LEU A CA 1
ATOM 672 C C . LEU A 1 84 ? -12.131 -6.174 25.243 1.00 85.25 84 LEU A C 1
ATOM 674 O O . LEU A 1 84 ? -11.547 -6.259 24.169 1.00 85.25 84 LEU A O 1
ATOM 678 N N . GLU A 1 85 ? -11.465 -6.097 26.398 1.00 84.00 85 GLU A N 1
ATOM 679 C CA . GLU A 1 85 ? -9.991 -6.061 26.489 1.00 84.00 85 GLU A CA 1
ATOM 680 C C . GLU A 1 85 ? -9.333 -7.297 25.844 1.00 84.00 85 GLU A C 1
ATOM 682 O O . GLU A 1 85 ? -8.284 -7.222 25.206 1.00 84.00 85 GLU A O 1
ATOM 687 N N . ARG A 1 86 ? -9.951 -8.479 25.976 1.00 85.62 86 ARG A N 1
ATOM 688 C CA . ARG A 1 86 ? -9.459 -9.703 25.318 1.00 85.62 86 ARG A CA 1
ATOM 689 C C . ARG A 1 86 ? -9.635 -9.661 23.808 1.00 85.62 86 ARG A C 1
ATOM 691 O O . ARG A 1 86 ? -8.802 -10.217 23.095 1.00 85.62 86 ARG A O 1
ATOM 698 N N . LEU A 1 87 ? -10.721 -9.058 23.336 1.00 86.62 87 LEU A N 1
ATOM 699 C CA . LEU A 1 87 ? -10.970 -8.882 21.912 1.00 86.62 87 LEU A CA 1
ATOM 700 C C . LEU A 1 87 ? -9.977 -7.878 21.310 1.00 86.62 87 LEU A C 1
ATOM 702 O O . LEU A 1 87 ? -9.487 -8.113 20.210 1.00 86.62 87 LEU A O 1
ATOM 706 N N . GLU A 1 88 ? -9.608 -6.834 22.058 1.00 83.62 88 GLU A N 1
ATOM 707 C CA . GLU A 1 88 ? -8.552 -5.882 21.688 1.00 83.62 88 GLU A CA 1
ATOM 708 C C . GLU A 1 88 ? -7.227 -6.614 21.485 1.00 83.62 88 GLU A C 1
ATOM 710 O O . GLU A 1 88 ? -6.642 -6.571 20.404 1.00 83.62 88 GLU A O 1
ATOM 715 N N . PHE A 1 89 ? -6.828 -7.403 22.482 1.00 81.06 89 PHE A N 1
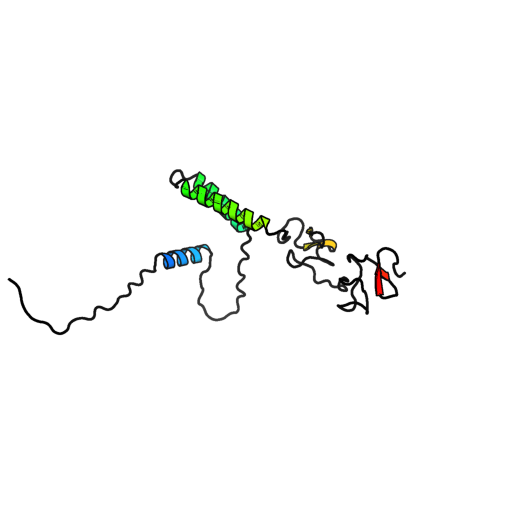ATOM 716 C CA . PHE A 1 89 ? -5.613 -8.207 22.421 1.00 81.06 89 PHE A CA 1
ATOM 717 C C . PHE A 1 89 ? -5.631 -9.232 21.273 1.00 81.06 89 PHE A C 1
ATOM 719 O O . PHE A 1 89 ? -4.612 -9.478 20.629 1.00 81.06 89 PHE A O 1
ATOM 726 N N . ALA A 1 90 ? -6.787 -9.837 20.983 1.00 82.31 90 ALA A N 1
ATOM 727 C CA . ALA A 1 90 ? -6.930 -10.765 19.863 1.00 82.31 90 ALA A CA 1
ATOM 728 C C . ALA A 1 90 ? -6.789 -10.059 18.504 1.00 82.31 90 ALA A C 1
ATOM 730 O O . ALA A 1 90 ? -6.170 -10.612 17.597 1.00 82.31 90 ALA A O 1
ATOM 731 N N . LEU A 1 91 ? -7.312 -8.838 18.364 1.00 76.38 91 LEU A N 1
ATOM 732 C CA . LEU A 1 91 ? -7.139 -8.022 17.158 1.00 76.38 91 LEU A CA 1
ATOM 733 C C . LEU A 1 91 ? -5.681 -7.572 16.980 1.00 76.38 91 LEU A C 1
ATOM 735 O O . LEU A 1 91 ? -5.172 -7.598 15.863 1.00 76.38 91 LEU A O 1
ATOM 739 N N . GLU A 1 92 ? -4.978 -7.240 18.065 1.00 74.88 92 GLU A N 1
ATOM 740 C CA . GLU A 1 92 ? -3.538 -6.942 18.029 1.00 74.88 92 GLU A CA 1
ATOM 741 C C . GLU A 1 92 ? -2.688 -8.167 17.654 1.00 74.88 92 GLU A C 1
ATOM 743 O O . GLU A 1 92 ? -1.679 -8.046 16.957 1.00 74.88 92 GLU A O 1
ATOM 748 N N . ALA A 1 93 ? -3.096 -9.367 18.077 1.00 70.31 93 ALA A N 1
ATOM 749 C CA . ALA A 1 93 ? -2.434 -10.607 17.681 1.00 70.31 93 ALA A CA 1
ATOM 750 C C . ALA A 1 93 ? -2.595 -10.893 16.176 1.00 70.31 93 ALA A C 1
ATOM 752 O O . ALA A 1 93 ? -1.662 -11.393 15.550 1.00 70.31 93 ALA A O 1
ATOM 753 N N . LEU A 1 94 ? -3.735 -10.518 15.583 1.00 66.31 94 LEU A N 1
ATOM 754 C CA . LEU A 1 94 ? -3.944 -10.586 14.132 1.00 66.31 94 LEU A CA 1
ATOM 755 C C . LEU A 1 94 ? -3.064 -9.578 13.368 1.00 66.31 94 LEU A C 1
ATOM 757 O O . LEU A 1 94 ? -2.636 -9.874 12.254 1.00 66.31 94 LEU A O 1
ATOM 761 N N . ASP A 1 95 ? -2.729 -8.429 13.967 1.00 64.06 95 ASP A N 1
ATOM 762 C CA . ASP A 1 95 ? -1.760 -7.483 13.391 1.00 64.06 95 ASP A CA 1
ATOM 763 C C . ASP A 1 95 ? -0.314 -8.019 13.436 1.00 64.06 95 ASP A C 1
ATOM 765 O O . ASP A 1 95 ? 0.479 -7.734 12.539 1.00 64.06 95 ASP A O 1
ATOM 769 N N . GLN A 1 96 ? 0.059 -8.813 14.448 1.00 59.59 96 GLN A N 1
ATOM 770 C CA . GLN A 1 96 ? 1.440 -9.305 14.610 1.00 59.59 96 GLN A CA 1
ATOM 771 C C . GLN A 1 96 ? 1.856 -10.396 13.612 1.00 59.59 96 GLN A C 1
ATOM 773 O O . GLN A 1 96 ? 3.053 -10.575 13.382 1.00 59.59 96 GLN A O 1
ATOM 778 N N . GLU A 1 97 ? 0.907 -11.083 12.977 1.00 49.84 97 GLU A N 1
ATOM 779 C CA . GLU A 1 97 ? 1.186 -12.014 11.869 1.00 49.84 97 GLU A CA 1
ATOM 780 C C . GLU A 1 97 ? 1.183 -11.320 10.494 1.00 49.84 97 GLU A C 1
ATOM 782 O O . GLU A 1 97 ? 1.538 -11.922 9.480 1.00 49.84 97 GLU A O 1
ATOM 787 N N . SER A 1 98 ? 0.844 -10.030 10.459 1.00 56.47 98 SER A N 1
ATOM 788 C CA . SER A 1 98 ? 0.708 -9.230 9.249 1.00 56.47 98 SER A CA 1
ATOM 789 C C . SER A 1 98 ? 1.783 -8.142 9.202 1.00 56.47 98 SER A C 1
ATOM 791 O O . SER A 1 98 ? 1.547 -6.978 9.518 1.00 56.47 98 SER A O 1
ATOM 793 N N . TRP A 1 99 ? 2.984 -8.483 8.723 1.00 46.69 99 TRP A N 1
ATOM 794 C CA . TRP A 1 99 ? 3.964 -7.485 8.250 1.00 46.69 99 TRP A CA 1
ATOM 795 C C . TRP A 1 99 ? 3.549 -6.878 6.901 1.00 46.69 99 TRP A C 1
ATOM 797 O O . TRP A 1 99 ? 4.335 -6.784 5.961 1.00 46.69 99 TRP A O 1
ATOM 807 N N . VAL A 1 100 ? 2.287 -6.473 6.807 1.00 53.62 100 VAL A N 1
ATOM 808 C CA . VAL A 1 100 ? 1.683 -5.876 5.625 1.00 53.62 100 VAL A CA 1
ATOM 809 C C . VAL A 1 100 ? 1.299 -4.451 5.973 1.00 53.62 100 VAL A C 1
ATOM 811 O O . VAL A 1 100 ? 0.234 -4.183 6.521 1.00 53.62 100 VAL A O 1
ATOM 814 N N . GLN A 1 101 ? 2.213 -3.518 5.699 1.00 64.44 101 GLN A N 1
ATOM 815 C CA . GLN A 1 101 ? 1.954 -2.095 5.884 1.00 64.44 101 GLN A CA 1
ATOM 816 C C . GLN A 1 101 ? 1.089 -1.593 4.725 1.00 64.44 101 GLN A C 1
ATOM 818 O O . GLN A 1 101 ? 1.589 -1.359 3.631 1.00 64.44 101 GLN A O 1
ATOM 823 N N . ILE A 1 102 ? -0.215 -1.460 4.969 1.00 78.31 102 ILE A N 1
ATOM 824 C CA . ILE A 1 102 ? -1.183 -0.965 3.985 1.00 78.31 102 ILE A CA 1
ATOM 825 C C . ILE A 1 102 ? -1.124 0.569 3.960 1.00 78.31 102 ILE A C 1
ATOM 827 O O . ILE A 1 102 ? -1.396 1.222 4.969 1.00 78.31 102 ILE A O 1
ATOM 831 N N . CYS A 1 103 ? -0.768 1.144 2.812 1.00 85.19 103 CYS A N 1
ATOM 832 C CA . CYS A 1 103 ? -0.569 2.582 2.615 1.00 85.19 103 CYS A CA 1
ATOM 833 C C . CYS A 1 103 ? -1.851 3.359 2.275 1.00 85.19 103 CYS A C 1
ATOM 835 O O . CYS A 1 103 ? -1.834 4.588 2.286 1.00 85.19 103 CYS A O 1
ATOM 837 N N . LEU A 1 104 ? -2.967 2.662 2.040 1.00 81.88 104 LEU A N 1
ATOM 838 C CA . LEU A 1 104 ? -4.261 3.256 1.692 1.00 81.88 104 LEU A CA 1
ATOM 839 C C . LEU A 1 104 ? -4.796 4.184 2.800 1.00 81.88 104 LEU A C 1
ATOM 841 O O . LEU A 1 104 ? -4.927 3.786 3.961 1.00 81.88 104 LEU A O 1
ATOM 845 N N . GLY A 1 105 ? -5.152 5.414 2.432 1.00 75.94 105 GLY A N 1
ATOM 846 C CA . GLY A 1 105 ? -5.731 6.427 3.312 1.00 75.94 105 GLY A CA 1
ATOM 847 C C . GLY A 1 105 ? -4.734 7.053 4.290 1.00 75.94 105 GLY A C 1
ATOM 848 O O . GLY A 1 105 ? -5.142 7.593 5.324 1.00 75.94 105 GLY A O 1
ATOM 849 N N . THR A 1 106 ? -3.428 6.958 4.020 1.00 81.12 106 THR A N 1
ATOM 850 C CA . THR A 1 106 ? -2.396 7.556 4.880 1.00 81.12 106 THR A CA 1
ATOM 851 C C . THR A 1 106 ? -2.042 8.978 4.444 1.00 81.12 106 THR A C 1
ATOM 853 O O . THR A 1 106 ? -2.131 9.339 3.277 1.00 81.12 106 THR A O 1
ATOM 856 N N . ALA A 1 107 ? -1.573 9.803 5.386 1.00 84.12 107 ALA A N 1
ATOM 857 C CA . ALA A 1 107 ? -1.136 11.173 5.091 1.00 84.12 107 ALA A CA 1
ATOM 858 C C . ALA A 1 107 ? 0.144 11.247 4.235 1.00 84.12 107 ALA A C 1
ATOM 860 O O . ALA A 1 107 ? 0.502 12.326 3.770 1.00 84.12 107 ALA A O 1
ATOM 861 N N . PHE A 1 108 ? 0.851 10.125 4.077 1.00 85.75 108 PHE A N 1
ATOM 862 C CA . PHE A 1 108 ? 2.066 10.036 3.272 1.00 85.75 108 PHE A CA 1
ATOM 863 C C . PHE A 1 108 ? 1.755 9.742 1.800 1.00 85.75 108 PHE A C 1
ATOM 865 O O . PHE A 1 108 ? 2.550 10.106 0.942 1.00 85.75 108 PHE A O 1
ATOM 872 N N . GLY A 1 109 ? 0.602 9.133 1.516 1.00 88.00 109 GLY A N 1
ATOM 873 C CA . GLY A 1 109 ? 0.169 8.729 0.184 1.00 88.00 109 GLY A CA 1
ATOM 874 C C . GLY A 1 109 ? -0.215 7.254 0.130 1.00 88.00 109 GLY A C 1
ATOM 875 O O . GLY A 1 109 ? 0.157 6.466 1.001 1.00 88.00 109 GLY A O 1
ATOM 876 N N . ASP A 1 110 ? -0.969 6.894 -0.903 1.00 89.12 110 ASP A N 1
ATOM 877 C CA . ASP A 1 110 ? -1.621 5.586 -1.004 1.00 89.12 110 ASP A CA 1
ATOM 878 C C . ASP A 1 110 ? -0.739 4.495 -1.627 1.00 89.12 110 ASP A C 1
ATOM 880 O O . ASP A 1 110 ? -1.122 3.325 -1.658 1.00 89.12 110 ASP A O 1
ATOM 884 N N . CYS A 1 111 ? 0.452 4.852 -2.106 1.00 90.50 111 CYS A N 1
ATOM 885 C CA . CYS A 1 111 ? 1.353 3.937 -2.788 1.00 90.50 111 CYS A CA 1
ATOM 886 C C . CYS A 1 111 ? 2.382 3.343 -1.829 1.00 90.50 111 CYS A C 1
ATOM 888 O O . CYS A 1 111 ? 2.966 4.055 -1.010 1.00 90.50 111 CYS A O 1
ATOM 890 N N . CYS A 1 112 ? 2.658 2.048 -1.972 1.00 89.50 112 CYS A N 1
ATOM 891 C CA . CYS A 1 112 ? 3.668 1.348 -1.187 1.00 89.50 112 CYS A CA 1
ATOM 892 C C . CYS A 1 112 ? 4.901 1.078 -2.053 1.00 89.50 112 CYS A C 1
ATOM 894 O O . CYS A 1 112 ? 4.835 0.280 -2.980 1.00 89.50 112 CYS A O 1
ATOM 896 N N . SER A 1 113 ? 6.028 1.727 -1.756 1.00 85.00 113 SER A N 1
ATOM 897 C CA . SER A 1 113 ? 7.302 1.486 -2.459 1.00 85.00 113 SER A CA 1
ATOM 898 C C . SER A 1 113 ? 7.817 0.052 -2.265 1.00 85.00 113 SER A C 1
ATOM 900 O O . SER A 1 113 ? 7.415 -0.631 -1.321 1.00 85.00 113 SER A O 1
ATOM 902 N N . GLU A 1 114 ? 8.791 -0.388 -3.073 1.00 79.81 114 GLU A N 1
ATOM 903 C CA . GLU A 1 114 ? 9.420 -1.718 -2.907 1.00 79.81 114 GLU A CA 1
ATOM 904 C C . GLU A 1 114 ? 10.068 -1.911 -1.524 1.00 79.81 114 GLU A C 1
ATOM 906 O O . GLU A 1 114 ? 10.229 -3.030 -1.043 1.00 79.81 114 GLU A O 1
ATOM 911 N N . TYR A 1 115 ? 10.423 -0.804 -0.866 1.00 81.69 115 TYR A N 1
ATOM 912 C CA . TYR A 1 115 ? 11.044 -0.779 0.457 1.00 81.69 115 TYR A CA 1
ATOM 913 C C . TYR A 1 115 ? 10.026 -0.743 1.608 1.00 81.69 115 TYR A C 1
ATOM 915 O O . TYR A 1 115 ? 10.423 -0.656 2.769 1.00 81.69 115 TYR A O 1
ATOM 923 N N . GLY A 1 116 ? 8.723 -0.773 1.309 1.00 82.31 116 GLY A N 1
ATOM 924 C CA . GLY A 1 116 ? 7.654 -0.752 2.311 1.00 82.31 116 GLY A CA 1
ATOM 925 C C . GLY A 1 116 ? 7.357 0.631 2.897 1.00 82.31 116 GLY A C 1
ATOM 926 O O . GLY A 1 116 ? 6.705 0.734 3.933 1.00 82.31 116 GLY A O 1
ATOM 927 N N . TYR A 1 117 ? 7.831 1.709 2.267 1.00 85.19 117 TYR A N 1
ATOM 928 C CA . TYR A 1 117 ? 7.461 3.075 2.645 1.00 85.19 117 TYR A CA 1
ATOM 929 C C . TYR A 1 117 ? 6.244 3.547 1.860 1.00 85.19 117 TYR A C 1
ATOM 931 O O . TYR A 1 117 ? 6.179 3.333 0.646 1.00 85.19 117 TYR A O 1
ATOM 939 N N . CYS A 1 118 ? 5.331 4.224 2.556 1.00 89.19 118 CYS A N 1
ATOM 940 C CA . CYS A 1 118 ? 4.164 4.858 1.960 1.00 89.19 118 CYS A CA 1
ATOM 941 C C . CYS A 1 118 ? 4.519 6.231 1.391 1.00 89.19 118 CYS A C 1
ATOM 943 O O . CYS A 1 118 ? 5.252 6.996 2.021 1.00 89.19 118 CYS A O 1
ATOM 945 N N . GLY A 1 119 ? 3.986 6.537 0.215 1.00 88.94 119 GLY A N 1
ATOM 946 C CA . GLY A 1 119 ? 4.202 7.804 -0.468 1.00 88.94 119 GLY A CA 1
ATOM 947 C C . GLY A 1 119 ? 3.222 8.008 -1.617 1.00 88.94 119 GLY A C 1
ATOM 948 O O . GLY A 1 119 ? 2.475 7.105 -1.981 1.00 88.94 119 GLY A O 1
ATOM 949 N N . ASP A 1 120 ? 3.252 9.189 -2.216 1.00 88.88 120 ASP A N 1
ATOM 950 C CA . ASP A 1 120 ? 2.446 9.586 -3.381 1.00 88.88 120 ASP A CA 1
ATOM 951 C C . ASP A 1 120 ? 3.310 9.960 -4.602 1.00 88.88 120 ASP A C 1
ATOM 953 O O . ASP A 1 120 ? 2.816 10.369 -5.650 1.00 88.88 120 ASP A O 1
ATOM 957 N N . THR A 1 121 ? 4.634 9.849 -4.475 1.00 85.06 121 THR A N 1
ATOM 958 C CA . THR A 1 121 ? 5.569 10.191 -5.55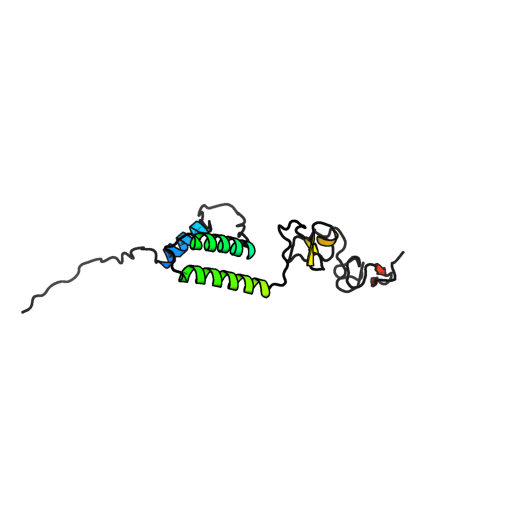1 1.00 85.06 121 THR A CA 1
ATOM 959 C C . THR A 1 121 ? 5.816 9.003 -6.474 1.00 85.06 121 THR A C 1
ATOM 961 O O . THR A 1 121 ? 5.623 7.849 -6.101 1.00 85.06 121 THR A O 1
ATOM 964 N N . SER A 1 122 ? 6.353 9.257 -7.669 1.00 79.38 122 SER A N 1
ATOM 965 C CA . SER A 1 122 ? 6.676 8.207 -8.647 1.00 79.38 122 SER A CA 1
ATOM 966 C C . SER A 1 122 ? 7.628 7.121 -8.125 1.00 79.38 122 SER A C 1
ATOM 968 O O . SER A 1 122 ? 7.573 5.994 -8.604 1.00 79.38 122 SER A O 1
ATOM 970 N N . GLY A 1 123 ? 8.477 7.425 -7.135 1.00 77.50 123 GLY A N 1
ATOM 971 C CA . GLY A 1 123 ? 9.321 6.425 -6.466 1.00 77.50 123 GLY A CA 1
ATOM 972 C C . GLY A 1 123 ? 8.557 5.479 -5.529 1.00 77.50 123 GLY A C 1
ATOM 973 O O . GLY A 1 123 ? 9.093 4.447 -5.144 1.00 77.50 123 GLY A O 1
ATOM 974 N N . HIS A 1 124 ? 7.320 5.824 -5.168 1.00 86.56 124 HIS A N 1
ATOM 975 C CA . HIS A 1 124 ? 6.433 5.014 -4.332 1.00 86.56 124 HIS A CA 1
ATOM 976 C C . HIS A 1 124 ? 5.325 4.361 -5.159 1.00 86.56 124 HIS A C 1
ATOM 978 O O . HIS A 1 124 ? 4.997 3.210 -4.910 1.00 86.56 124 HIS A O 1
ATOM 984 N N . CYS A 1 125 ? 4.781 5.076 -6.148 1.00 86.75 125 CYS A N 1
ATOM 985 C CA . CYS A 1 125 ? 3.668 4.623 -6.990 1.00 86.75 125 CYS A CA 1
ATOM 986 C C . CYS A 1 125 ? 4.097 3.920 -8.278 1.00 86.75 125 CYS A C 1
ATOM 988 O O . CYS A 1 125 ? 3.288 3.238 -8.896 1.00 86.75 125 CYS A O 1
ATOM 990 N N . GLY A 1 126 ? 5.343 4.105 -8.714 1.00 78.81 126 GLY A N 1
ATOM 991 C CA . GLY A 1 126 ? 5.822 3.600 -9.994 1.00 78.81 126 GLY A CA 1
ATOM 992 C C . GLY A 1 126 ? 6.424 2.197 -9.916 1.00 78.81 126 GLY A C 1
ATOM 993 O O . GLY A 1 126 ? 5.882 1.266 -9.328 1.00 78.81 126 GLY A O 1
ATOM 994 N N . ALA A 1 127 ? 7.575 2.053 -10.563 1.00 75.62 127 ALA A N 1
ATOM 995 C CA . ALA A 1 127 ? 8.417 0.865 -10.551 1.00 75.62 127 ALA A CA 1
ATOM 996 C C . ALA A 1 127 ? 8.602 0.262 -9.143 1.00 75.62 127 ALA A C 1
ATOM 998 O O . ALA A 1 127 ? 9.072 0.951 -8.244 1.00 75.62 127 ALA A O 1
ATOM 999 N N . GLY A 1 128 ? 8.280 -1.024 -8.971 1.00 74.06 128 GLY A N 1
ATOM 1000 C CA . GLY A 1 128 ? 8.466 -1.727 -7.694 1.00 74.06 128 GLY A CA 1
ATOM 1001 C C . GLY A 1 128 ? 7.402 -1.422 -6.635 1.00 74.06 128 GLY A C 1
ATOM 1002 O O . GLY A 1 128 ? 7.508 -1.912 -5.514 1.00 74.06 128 GLY A O 1
ATOM 1003 N N . CYS A 1 129 ? 6.368 -0.645 -6.970 1.00 86.94 129 CYS A N 1
ATOM 1004 C CA . CYS A 1 129 ? 5.239 -0.443 -6.076 1.00 86.94 129 CYS A CA 1
ATOM 1005 C C . CYS A 1 129 ? 4.535 -1.776 -5.755 1.00 86.94 129 CYS A C 1
ATOM 1007 O O . CYS A 1 129 ? 4.271 -2.591 -6.644 1.00 86.94 129 CYS A O 1
ATOM 1009 N N . GLN A 1 130 ? 4.231 -1.996 -4.478 1.00 82.00 130 GLN A N 1
ATOM 1010 C CA . GLN A 1 130 ? 3.603 -3.209 -3.964 1.00 82.00 130 GLN A CA 1
ATOM 1011 C C . GLN A 1 130 ? 2.075 -3.054 -3.959 1.00 82.00 130 GLN A C 1
ATOM 1013 O O . GLN A 1 130 ? 1.496 -2.517 -3.013 1.00 82.00 130 GLN A O 1
ATOM 1018 N N . SER A 1 131 ? 1.416 -3.542 -5.016 1.00 81.00 131 SER A N 1
ATOM 1019 C CA . SER A 1 131 ? -0.032 -3.371 -5.231 1.00 81.00 131 SER A CA 1
ATOM 1020 C C . SER A 1 131 ? -0.913 -4.050 -4.186 1.00 81.00 131 SER A C 1
ATOM 1022 O O . SER A 1 131 ? -2.038 -3.620 -3.962 1.00 81.00 131 SER A O 1
ATOM 1024 N N . ASP A 1 132 ? -0.407 -5.084 -3.515 1.00 78.88 132 ASP A N 1
ATOM 1025 C CA . ASP A 1 132 ? -1.141 -5.752 -2.431 1.00 78.88 132 ASP A CA 1
ATOM 1026 C C . ASP A 1 132 ? -1.237 -4.872 -1.164 1.00 78.88 132 ASP A C 1
ATOM 1028 O O . ASP A 1 132 ? -2.014 -5.156 -0.255 1.00 78.88 132 ASP A O 1
ATOM 1032 N N . PHE A 1 133 ? -0.455 -3.787 -1.107 1.00 83.31 133 PHE A N 1
ATOM 1033 C CA . PHE A 1 133 ? -0.260 -2.934 0.067 1.00 83.31 133 PHE A CA 1
ATOM 1034 C C . PHE A 1 133 ? -0.590 -1.459 -0.223 1.00 83.31 133 PHE A C 1
ATOM 1036 O O . PHE A 1 133 ? -0.467 -0.616 0.664 1.00 83.31 133 PHE A O 1
ATOM 1043 N N . GLY A 1 134 ? -0.998 -1.112 -1.444 1.00 87.19 134 GLY A N 1
ATOM 1044 C CA . GLY A 1 134 ? -1.290 0.262 -1.844 1.00 87.19 134 GLY A CA 1
ATOM 1045 C C . GLY A 1 134 ? -1.747 0.374 -3.296 1.00 87.19 134 GLY A C 1
ATOM 1046 O O . GLY A 1 134 ? -1.732 -0.598 -4.048 1.00 87.19 134 GLY A O 1
ATOM 1047 N N . THR A 1 135 ? -2.143 1.571 -3.714 1.00 85.75 135 THR A N 1
ATOM 1048 C CA . THR A 1 135 ? -2.449 1.852 -5.122 1.00 85.75 135 THR A CA 1
ATOM 1049 C C . THR A 1 135 ? -1.172 2.166 -5.873 1.00 85.75 135 THR A C 1
ATOM 1051 O O . THR A 1 135 ? -0.508 3.155 -5.585 1.00 85.75 135 THR A O 1
ATOM 1054 N N . CYS A 1 136 ? -0.840 1.337 -6.853 1.00 85.69 136 CYS A N 1
ATOM 1055 C CA . CYS A 1 136 ? 0.261 1.607 -7.763 1.00 85.69 136 CYS A CA 1
ATOM 1056 C C . CYS A 1 136 ? -0.259 2.301 -9.013 1.00 85.69 136 CYS A C 1
ATOM 1058 O O . CYS A 1 136 ? -1.318 1.945 -9.538 1.00 85.69 136 CYS A O 1
ATOM 1060 N N . ASP A 1 137 ? 0.507 3.262 -9.514 1.00 82.06 137 ASP A N 1
ATOM 1061 C CA . ASP A 1 137 ? 0.222 3.843 -10.812 1.00 82.06 137 ASP A CA 1
ATOM 1062 C C . ASP A 1 137 ? 0.363 2.751 -11.871 1.00 82.06 137 ASP A C 1
ATOM 1064 O O . ASP A 1 137 ? 1.299 1.944 -11.847 1.00 82.06 137 ASP A O 1
ATOM 1068 N N . ALA A 1 138 ? -0.551 2.742 -12.844 1.00 64.94 138 ALA A N 1
ATOM 1069 C CA . ALA A 1 138 ? -0.322 2.001 -14.070 1.00 64.94 138 ALA A CA 1
ATOM 1070 C C . ALA A 1 138 ? 0.997 2.522 -14.639 1.00 64.94 138 ALA A C 1
ATOM 1072 O O . ALA A 1 138 ? 1.072 3.678 -15.063 1.00 64.94 138 ALA A O 1
ATOM 1073 N N . VAL A 1 139 ? 2.048 1.700 -14.577 1.00 62.19 139 VAL A N 1
ATOM 1074 C CA . VAL A 1 139 ? 3.370 2.079 -15.061 1.00 62.19 139 VAL A CA 1
ATOM 1075 C C . VAL A 1 139 ? 3.197 2.365 -16.549 1.00 62.19 139 VAL A C 1
ATOM 1077 O O . VAL A 1 139 ? 3.173 1.470 -17.383 1.00 62.19 139 VAL A O 1
ATOM 1080 N N . THR A 1 140 ? 3.041 3.641 -16.897 1.00 56.66 140 THR A N 1
ATOM 1081 C CA . THR A 1 140 ? 2.965 4.131 -18.282 1.00 56.66 140 THR A CA 1
ATOM 1082 C C . THR A 1 140 ? 4.327 4.042 -18.978 1.00 56.66 140 THR A C 1
ATOM 1084 O O . THR A 1 140 ? 4.518 4.548 -20.082 1.00 56.66 140 THR A O 1
ATOM 1087 N N . GLY A 1 141 ? 5.283 3.377 -18.331 1.00 62.06 141 GLY A N 1
ATOM 1088 C CA . GLY A 1 141 ? 6.607 3.065 -18.818 1.00 62.06 141 GLY A CA 1
ATOM 1089 C C . GLY A 1 141 ? 6.837 1.558 -18.948 1.00 62.06 141 GLY A C 1
ATOM 1090 O O . GLY A 1 141 ? 5.996 0.743 -18.572 1.00 62.06 141 GLY A O 1
ATOM 1091 N N . PRO A 1 142 ? 7.992 1.174 -19.502 1.00 69.62 142 PRO A N 1
ATOM 1092 C CA . PRO A 1 142 ? 8.399 -0.221 -19.558 1.00 69.62 142 PRO A CA 1
ATOM 1093 C C . PRO A 1 142 ? 8.403 -0.867 -18.158 1.00 69.62 142 PRO A C 1
ATOM 1095 O O . PRO A 1 142 ? 8.803 -0.202 -17.199 1.00 69.62 142 PRO A O 1
ATOM 1098 N N . PRO A 1 143 ? 7.997 -2.147 -18.030 1.00 78.06 143 PRO A N 1
ATOM 1099 C CA . PRO A 1 143 ? 8.003 -2.864 -16.751 1.00 78.06 143 PRO A CA 1
ATOM 1100 C C . PRO A 1 143 ? 9.413 -2.892 -16.150 1.00 78.06 143 PRO A C 1
ATOM 1102 O O . PRO A 1 143 ? 10.390 -2.784 -16.881 1.00 78.06 143 PRO A O 1
ATOM 1105 N N . VAL A 1 144 ? 9.568 -3.037 -14.836 1.00 84.25 144 VAL A N 1
ATOM 1106 C CA . VAL A 1 144 ? 10.913 -3.189 -14.252 1.00 84.25 144 VAL A CA 1
ATOM 1107 C C . VAL A 1 144 ? 11.376 -4.631 -14.354 1.00 84.25 144 VAL A C 1
ATOM 1109 O O . VAL A 1 144 ? 10.601 -5.564 -14.166 1.00 84.25 144 VAL A O 1
ATOM 1112 N N . SER A 1 145 ? 12.656 -4.805 -14.668 1.00 88.50 145 SER A N 1
ATOM 1113 C CA . SER A 1 145 ? 13.301 -6.105 -14.756 1.00 88.50 145 SER A CA 1
ATOM 1114 C C . SER A 1 145 ? 13.308 -6.819 -13.405 1.00 88.50 145 SER A C 1
ATOM 1116 O O . SER A 1 145 ? 13.951 -6.367 -12.451 1.00 88.50 145 SER A O 1
ATOM 1118 N N . THR A 1 146 ? 12.638 -7.970 -13.354 1.00 87.62 146 THR A N 1
ATOM 1119 C CA . THR A 1 146 ? 12.618 -8.884 -12.201 1.00 87.62 146 THR A CA 1
ATOM 1120 C C . THR A 1 146 ? 13.646 -10.010 -12.315 1.00 87.62 146 THR A C 1
ATOM 1122 O O . THR A 1 146 ? 13.906 -10.708 -11.339 1.00 87.62 146 THR A O 1
ATOM 1125 N N . ASP A 1 147 ? 14.236 -10.205 -13.494 1.00 89.88 147 ASP A N 1
ATOM 1126 C CA . ASP A 1 147 ? 15.175 -11.291 -13.810 1.00 89.88 147 ASP A CA 1
ATOM 1127 C C . ASP A 1 147 ? 16.584 -10.792 -14.191 1.00 89.88 147 ASP A C 1
ATOM 1129 O O . ASP A 1 147 ? 17.475 -11.582 -14.506 1.00 89.88 147 ASP A O 1
ATOM 1133 N N . GLY A 1 148 ? 16.795 -9.474 -14.160 1.00 89.94 148 GLY A N 1
ATOM 1134 C CA . GLY A 1 148 ? 18.057 -8.827 -14.502 1.00 89.94 148 GLY A CA 1
ATOM 1135 C C . GLY A 1 148 ? 18.282 -8.654 -16.001 1.00 89.94 148 GLY A C 1
ATOM 1136 O O . GLY A 1 148 ? 19.369 -8.229 -16.399 1.00 89.94 148 GLY A O 1
ATOM 1137 N N . THR A 1 149 ? 17.292 -8.953 -16.840 1.00 92.88 149 THR A N 1
ATOM 1138 C CA . THR A 1 149 ? 17.329 -8.688 -18.282 1.00 92.88 149 THR A CA 1
ATOM 1139 C C . THR A 1 149 ? 16.487 -7.468 -18.649 1.00 92.88 149 THR A C 1
ATOM 1141 O O . THR A 1 149 ? 15.555 -7.092 -17.945 1.00 92.88 149 THR A O 1
ATOM 1144 N N . CYS A 1 150 ? 16.818 -6.800 -19.748 1.00 90.75 150 CYS A N 1
ATOM 1145 C CA . CYS A 1 150 ? 16.159 -5.558 -20.148 1.00 90.75 150 CYS A CA 1
ATOM 1146 C C . CYS A 1 150 ? 15.982 -5.458 -21.660 1.00 90.75 150 CYS A C 1
ATOM 1148 O O . CYS A 1 150 ? 16.624 -6.175 -22.436 1.00 90.75 150 CYS A O 1
ATOM 1150 N N . SER A 1 151 ? 15.130 -4.524 -22.090 1.00 88.56 151 SER A N 1
ATOM 1151 C CA . SER A 1 151 ? 14.781 -4.333 -23.500 1.00 88.56 151 SER A CA 1
ATOM 1152 C C . SER A 1 151 ? 14.200 -5.630 -24.092 1.00 88.56 151 SER A C 1
ATOM 1154 O O . SER A 1 151 ? 13.385 -6.292 -23.455 1.00 88.56 151 SER A O 1
ATOM 1156 N N . SER A 1 152 ? 14.597 -6.024 -25.298 1.00 89.69 152 SER A N 1
ATOM 1157 C CA . SER A 1 152 ? 14.042 -7.189 -26.000 1.00 89.69 152 SER A CA 1
ATOM 1158 C C . SER A 1 152 ? 14.367 -8.545 -25.366 1.00 89.69 152 SER A C 1
ATOM 1160 O O . SER A 1 152 ? 13.807 -9.544 -25.794 1.00 89.69 152 SER A O 1
ATOM 1162 N N . LEU A 1 153 ? 15.292 -8.610 -24.400 1.00 90.50 153 LEU A N 1
ATOM 1163 C CA . LEU A 1 153 ? 15.638 -9.865 -23.719 1.00 90.50 153 LEU A CA 1
ATOM 1164 C C . LEU A 1 153 ? 14.790 -10.139 -22.476 1.00 90.50 153 LEU A C 1
ATOM 1166 O O . LEU A 1 153 ? 14.914 -11.215 -21.904 1.00 90.50 153 LEU A O 1
ATOM 1170 N N . SER A 1 154 ? 13.960 -9.179 -22.072 1.00 89.56 154 SER A N 1
ATOM 1171 C CA . SER A 1 154 ? 13.177 -9.270 -20.843 1.00 89.56 154 SER A CA 1
ATOM 1172 C C . SER A 1 154 ? 11.820 -9.924 -21.008 1.00 89.56 154 SER A C 1
ATOM 1174 O O . SER A 1 154 ? 11.236 -9.928 -22.089 1.00 89.56 154 SER A O 1
ATOM 1176 N N . THR A 1 155 ? 11.321 -10.469 -19.902 1.00 83.50 155 THR A N 1
ATOM 1177 C CA . THR A 1 155 ? 9.955 -10.974 -19.768 1.00 83.50 155 THR A CA 1
ATOM 1178 C C . THR A 1 155 ? 9.293 -10.280 -18.577 1.00 83.50 155 THR A C 1
ATOM 1180 O O . THR A 1 155 ? 9.652 -10.597 -17.443 1.00 83.50 155 THR A O 1
ATOM 1183 N N . PRO A 1 156 ? 8.357 -9.336 -18.793 1.00 75.94 156 PRO A N 1
ATOM 1184 C CA . PRO A 1 156 ? 7.758 -8.927 -20.071 1.00 75.94 156 PRO A CA 1
ATOM 1185 C C . PRO A 1 156 ? 8.730 -8.148 -20.975 1.00 75.94 156 PRO A C 1
ATOM 1187 O O . PRO A 1 156 ? 9.600 -7.443 -20.472 1.00 75.94 156 PRO A O 1
ATOM 1190 N N . GLU A 1 157 ? 8.567 -8.258 -22.301 1.00 84.50 157 GLU A N 1
ATOM 1191 C CA . GLU A 1 157 ? 9.443 -7.572 -23.262 1.00 84.50 157 GLU A CA 1
ATOM 1192 C C . GLU A 1 157 ? 9.451 -6.056 -23.047 1.00 84.50 157 GLU A C 1
ATOM 1194 O O . GLU A 1 157 ? 8.422 -5.418 -22.822 1.00 84.50 157 GLU A O 1
ATOM 1199 N N . GLY A 1 158 ? 10.637 -5.465 -23.184 1.00 83.75 158 GLY A N 1
ATOM 1200 C CA . GLY A 1 158 ? 10.833 -4.029 -23.063 1.00 83.75 158 GLY A CA 1
ATOM 1201 C C . GLY A 1 158 ? 11.144 -3.549 -21.651 1.00 83.75 158 GLY A C 1
ATOM 1202 O O . GLY A 1 158 ? 11.248 -2.341 -21.483 1.00 83.75 158 GLY A O 1
ATOM 1203 N N . ALA A 1 159 ? 11.345 -4.430 -20.670 1.00 88.25 159 ALA A N 1
ATOM 1204 C CA . ALA A 1 159 ? 11.609 -4.041 -19.293 1.00 88.25 159 ALA A CA 1
ATOM 1205 C C . ALA A 1 159 ? 12.833 -3.117 -19.130 1.00 88.25 159 ALA A C 1
ATOM 1207 O O . ALA A 1 159 ? 13.841 -3.229 -19.841 1.00 88.25 159 ALA A O 1
ATOM 1208 N N . THR A 1 160 ? 12.744 -2.202 -18.166 1.00 87.62 160 THR A N 1
ATOM 1209 C CA . THR A 1 160 ? 13.807 -1.288 -17.745 1.00 87.62 160 THR A CA 1
ATOM 1210 C C . THR A 1 160 ? 14.527 -1.810 -16.508 1.00 87.62 160 THR A C 1
ATOM 1212 O O . THR A 1 160 ? 13.979 -2.558 -15.706 1.00 87.62 160 THR A O 1
ATOM 1215 N N . CYS A 1 161 ? 15.774 -1.389 -16.344 1.00 89.25 161 CYS A N 1
ATOM 1216 C CA . CYS A 1 161 ? 16.569 -1.710 -15.168 1.00 89.25 161 CYS A CA 1
ATOM 1217 C C . CYS A 1 161 ? 16.393 -0.698 -14.028 1.00 89.25 161 CYS A C 1
ATOM 1219 O O . CYS A 1 161 ? 16.818 -0.973 -12.914 1.00 89.25 161 CYS A O 1
ATOM 1221 N N . ALA A 1 162 ? 15.794 0.467 -14.295 1.00 84.81 162 ALA A N 1
ATOM 1222 C CA . ALA A 1 162 ? 15.612 1.517 -13.297 1.00 84.81 162 ALA A CA 1
ATOM 1223 C C . ALA A 1 162 ? 14.716 1.031 -12.146 1.00 84.81 162 ALA A C 1
ATOM 1225 O O . ALA A 1 162 ? 13.578 0.628 -12.391 1.00 84.81 162 ALA A O 1
ATOM 1226 N N . GLY A 1 163 ? 15.233 1.070 -10.916 1.00 77.00 163 GLY A N 1
ATOM 1227 C CA . GLY A 1 163 ? 14.550 0.542 -9.732 1.00 77.00 163 GLY A CA 1
ATOM 1228 C C . GLY A 1 163 ? 14.624 -0.981 -9.594 1.00 77.00 163 GLY A C 1
ATOM 1229 O O . GLY A 1 163 ? 13.834 -1.562 -8.868 1.00 77.00 163 GLY A O 1
ATOM 1230 N N . SER A 1 164 ? 15.532 -1.646 -10.313 1.00 85.31 164 SER A N 1
ATOM 1231 C CA . SER A 1 164 ? 15.758 -3.087 -10.189 1.00 85.31 164 SER A CA 1
ATOM 1232 C C . SER A 1 164 ? 16.879 -3.399 -9.193 1.00 85.31 164 SER A C 1
ATOM 1234 O O . SER A 1 164 ? 17.912 -2.725 -9.172 1.00 85.31 164 SER A O 1
ATOM 1236 N N . ALA A 1 165 ? 16.757 -4.514 -8.466 1.00 85.19 165 ALA A N 1
ATOM 1237 C CA . ALA A 1 165 ? 17.811 -5.042 -7.592 1.00 85.19 165 ALA A CA 1
ATOM 1238 C C . ALA A 1 165 ? 19.131 -5.376 -8.326 1.00 85.19 165 ALA A C 1
ATOM 1240 O O . ALA A 1 165 ? 20.173 -5.538 -7.693 1.00 85.19 165 ALA A O 1
ATOM 1241 N N . PHE A 1 166 ? 19.103 -5.481 -9.660 1.00 90.00 166 PHE A N 1
ATOM 1242 C CA . PHE A 1 166 ? 20.278 -5.751 -10.498 1.00 90.00 166 PHE A CA 1
ATOM 1243 C C . PHE A 1 166 ? 21.018 -4.467 -10.938 1.00 90.00 166 PHE A C 1
ATOM 1245 O O . PHE A 1 166 ? 22.070 -4.539 -11.584 1.00 90.00 166 PHE A O 1
ATOM 1252 N N . GLY A 1 167 ? 20.486 -3.296 -10.567 1.00 88.69 167 GLY A N 1
ATOM 1253 C CA . GLY A 1 167 ? 21.034 -1.967 -10.829 1.00 88.69 167 GLY A CA 1
ATOM 1254 C C . GLY A 1 167 ? 20.367 -1.253 -11.996 1.00 88.69 167 GLY A C 1
ATOM 1255 O O . GLY A 1 167 ? 19.866 -1.893 -12.909 1.00 88.69 167 GLY A O 1
ATOM 1256 N N . ASP A 1 168 ? 20.422 0.080 -11.997 1.00 89.62 168 ASP A N 1
ATOM 1257 C CA . ASP A 1 168 ? 19.564 0.933 -12.836 1.00 89.62 168 ASP A CA 1
ATOM 1258 C C . ASP A 1 168 ? 19.881 0.942 -14.339 1.00 89.62 168 ASP A C 1
ATOM 1260 O O . ASP A 1 168 ? 19.151 1.534 -15.137 1.00 89.62 168 ASP A O 1
ATOM 1264 N N . CYS A 1 169 ? 20.973 0.300 -14.760 1.00 90.25 169 CYS A N 1
ATOM 1265 C CA . CYS A 1 169 ? 21.507 0.458 -16.105 1.00 90.25 169 CYS A CA 1
ATOM 1266 C C . CYS A 1 169 ? 21.421 -0.803 -16.965 1.00 90.25 169 CYS A C 1
ATOM 1268 O O . CYS A 1 169 ? 22.043 -1.822 -16.668 1.00 90.25 169 CYS A O 1
ATOM 1270 N N . CYS A 1 170 ? 20.742 -0.677 -18.110 1.00 90.38 170 CYS A N 1
ATOM 1271 C CA . CYS A 1 170 ? 20.654 -1.709 -19.140 1.00 90.38 170 CYS A CA 1
ATOM 1272 C C . CYS A 1 170 ? 21.905 -1.712 -20.034 1.00 90.38 170 CYS A C 1
ATOM 1274 O O . CYS A 1 170 ? 22.171 -0.756 -20.769 1.00 90.38 170 CYS A O 1
ATOM 1276 N N . SER A 1 171 ? 22.690 -2.787 -19.980 1.00 90.12 171 SER A N 1
ATOM 1277 C CA . SER A 1 171 ? 23.881 -2.958 -20.817 1.00 90.12 171 SER A CA 1
ATOM 1278 C C . SER A 1 171 ? 23.528 -3.21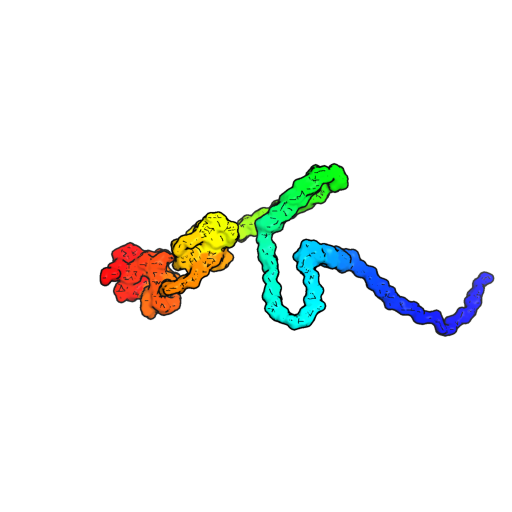1 -22.289 1.00 90.12 171 SER A C 1
ATOM 1280 O O . SER A 1 171 ? 22.416 -3.607 -22.633 1.00 90.12 171 SER A O 1
ATOM 1282 N N . ALA A 1 172 ? 24.501 -3.050 -23.194 1.00 86.69 172 ALA A N 1
ATOM 1283 C CA . ALA A 1 172 ? 24.315 -3.377 -24.614 1.00 86.69 172 ALA A CA 1
ATOM 1284 C C . ALA A 1 172 ? 23.966 -4.857 -24.866 1.00 86.69 172 ALA A C 1
ATOM 1286 O O . ALA A 1 172 ? 23.383 -5.175 -25.897 1.00 86.69 172 ALA A O 1
ATOM 1287 N N . SER A 1 173 ? 24.303 -5.739 -23.923 1.00 89.44 173 SER A N 1
ATOM 1288 C CA . SER A 1 173 ? 23.964 -7.163 -23.953 1.00 89.44 173 SER A CA 1
ATOM 1289 C C . SER A 1 173 ? 22.575 -7.466 -23.380 1.00 89.44 173 SER A C 1
ATOM 1291 O O . SER A 1 173 ? 22.224 -8.634 -23.304 1.00 89.44 173 SER A O 1
ATOM 1293 N N . GLY A 1 174 ? 21.808 -6.446 -22.974 1.00 90.88 174 GLY A N 1
ATOM 1294 C CA . GLY A 1 174 ? 20.451 -6.578 -22.437 1.00 90.88 174 GLY A CA 1
ATOM 1295 C C . GLY A 1 174 ? 20.382 -7.128 -21.011 1.00 90.88 174 GLY A C 1
ATOM 1296 O O . GLY A 1 174 ? 19.403 -7.771 -20.657 1.00 90.88 174 GLY A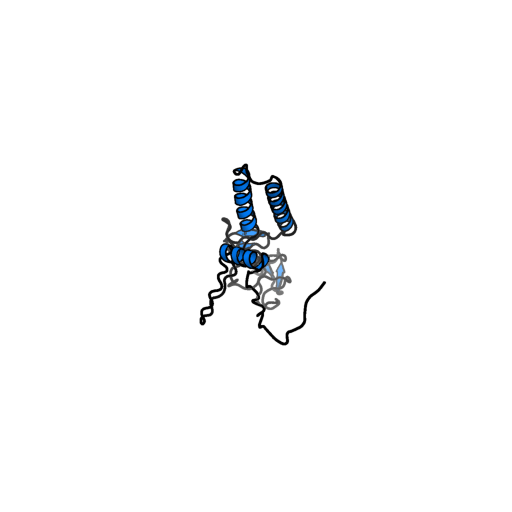 O 1
ATOM 1297 N N . TYR A 1 175 ? 21.405 -6.849 -20.197 1.00 92.06 175 TYR A N 1
ATOM 1298 C CA . TYR A 1 175 ? 21.439 -7.170 -18.763 1.00 92.06 175 TYR A CA 1
ATOM 1299 C C . TYR A 1 175 ? 21.566 -5.916 -17.899 1.00 92.06 175 TYR A C 1
ATOM 1301 O O . TYR A 1 175 ? 22.328 -5.008 -18.258 1.00 92.06 175 TYR A O 1
ATOM 1309 N N . CYS A 1 176 ? 20.883 -5.906 -16.759 1.00 91.94 176 CYS A N 1
ATOM 1310 C CA . CYS A 1 176 ? 20.934 -4.863 -15.742 1.00 91.94 176 CYS A CA 1
ATOM 1311 C C . CYS A 1 176 ? 22.243 -4.903 -14.944 1.00 91.94 176 CYS A C 1
ATOM 1313 O O . CYS A 1 176 ? 22.813 -5.967 -14.693 1.00 91.94 176 CYS A O 1
ATOM 1315 N N . SER A 1 177 ? 22.775 -3.726 -14.611 1.00 90.94 177 SER A N 1
ATOM 1316 C CA . SER A 1 177 ? 24.035 -3.586 -13.878 1.00 90.94 177 SER A CA 1
ATOM 1317 C C . SER A 1 177 ? 24.134 -2.239 -13.158 1.00 90.94 177 SER A C 1
ATOM 1319 O O . SER A 1 177 ? 23.616 -1.236 -13.641 1.00 90.94 177 SER A O 1
ATOM 1321 N N . HIS A 1 178 ? 24.894 -2.179 -12.058 1.00 88.69 178 HIS A N 1
ATOM 1322 C CA . HIS A 1 178 ? 25.156 -0.926 -11.329 1.00 88.69 178 HIS A CA 1
ATOM 1323 C C . HIS A 1 178 ? 26.257 -0.039 -11.950 1.00 88.69 178 HIS A C 1
ATOM 1325 O O . HIS A 1 178 ? 26.358 1.140 -11.621 1.00 88.69 178 HIS A O 1
ATOM 1331 N N . HIS A 1 179 ? 27.121 -0.578 -12.824 1.00 77.62 179 HIS A N 1
ATOM 1332 C CA . HIS A 1 179 ? 28.381 0.091 -13.204 1.00 77.62 179 HIS A CA 1
ATOM 1333 C C . HIS A 1 179 ? 28.706 0.109 -14.708 1.00 77.62 179 HIS A C 1
ATOM 1335 O O . HIS A 1 179 ? 29.867 0.269 -15.088 1.00 77.62 179 HIS A O 1
ATOM 1341 N N . ARG A 1 180 ? 27.722 -0.036 -15.604 1.00 70.81 180 ARG A N 1
ATOM 1342 C CA . ARG A 1 180 ? 27.986 0.018 -17.056 1.00 70.81 180 ARG A CA 1
ATOM 1343 C C . ARG A 1 180 ? 26.775 0.469 -17.868 1.00 70.81 180 ARG A C 1
ATOM 1345 O O . ARG A 1 180 ? 26.208 -0.281 -18.659 1.00 70.81 180 ARG A O 1
ATOM 1352 N N . CYS A 1 181 ? 26.394 1.724 -17.662 1.00 71.38 181 CYS A N 1
ATOM 1353 C CA . CYS A 1 181 ? 25.307 2.357 -18.394 1.00 71.38 181 CYS A CA 1
ATOM 1354 C C . CYS A 1 181 ? 25.675 2.514 -19.869 1.00 71.38 181 CYS A C 1
ATOM 1356 O O . CYS A 1 181 ? 26.755 3.001 -20.206 1.00 71.38 181 CYS A O 1
ATOM 1358 N N . LYS A 1 182 ? 24.782 2.049 -20.744 1.00 66.94 182 LYS A N 1
ATOM 1359 C CA . LYS A 1 182 ? 24.856 2.295 -22.180 1.00 66.94 182 LYS A CA 1
ATOM 1360 C C . LYS A 1 182 ? 24.736 3.812 -22.382 1.00 66.94 182 LYS A C 1
ATOM 1362 O O . LYS A 1 182 ? 23.714 4.381 -22.012 1.00 66.94 182 LYS A O 1
ATOM 1367 N N . ALA A 1 183 ? 25.806 4.444 -22.861 1.00 55.59 183 ALA A N 1
ATOM 1368 C CA . ALA A 1 183 ? 25.764 5.818 -23.359 1.00 55.59 183 ALA A CA 1
ATOM 1369 C C . ALA A 1 183 ? 25.093 5.856 -24.737 1.00 55.59 183 ALA A C 1
ATOM 1371 O O . ALA A 1 183 ? 25.249 4.857 -25.485 1.00 55.59 183 ALA A O 1
#

Secondary structure (DSSP, 8-state):
----------------------HHHHHHHHHHHHTT-------------------HHHHHHHHHHHHHHHHS-TTS-HHHHHHHHHHHHHHHHHHHT------TT-TT-SEE-TTS-EESSHHHHSTT--TTSSPPP---SPPBPSSSB-BTTSSSTTBB-TT-TT-SEE-TTSBEESS----

InterPro domains:
  IPR001002 Chitin-binding, type 1 [PF00187] (109-136)
  IPR001002 Chitin-binding, type 1 [PS50941] (103-138)
  IPR036861 Endochitinase-like superfamily [G3DSA:3.30.60.10] (96-138)
  IPR036861 Endochitinase-like superfamily [SSF57016] (103-143)

pLDDT: mean 71.48, std 16.65, range [36.81, 92.88]